Protein AF-A0A969HMU4-F1 (afdb_monomer)

Sequence (237 aa):
MLQAPKLQEEYREELDELVFALQARLKPALGLVIYPDQETRHWLAGQINQRLPEYQSYPINLPKPPIQSLHGFLKDHLPPEILSAASIAHLLHIFGLDQHLDPRKPAQSLADQINFERELLFRNLPGVSLIWLGEAPAHLLRQLAPDFWDWLNYRFVFKNSVFEYKGVAQAAPIMLWGTISAEASDPYIRSLRSKLAALDTHPETQRRWREEKACAVCWPANCSRPAKRGKPFTIIR

Structure (mmCIF, N/CA/C/O backbone):
data_AF-A0A969HMU4-F1
#
_entry.id   AF-A0A969HMU4-F1
#
loop_
_atom_site.group_PDB
_atom_site.id
_atom_site.type_symbol
_atom_site.label_atom_id
_atom_site.label_alt_id
_atom_site.label_comp_id
_atom_site.label_asym_id
_atom_site.label_entity_id
_atom_site.label_seq_id
_atom_site.pdbx_PDB_ins_code
_atom_site.Cartn_x
_atom_site.Cartn_y
_atom_site.Cartn_z
_atom_site.occupancy
_atom_site.B_iso_or_equiv
_atom_site.auth_seq_id
_atom_site.auth_comp_id
_atom_site.auth_asym_id
_atom_site.auth_atom_id
_atom_site.pdbx_PDB_model_num
ATOM 1 N N . MET A 1 1 ? -6.009 21.879 -21.203 1.00 46.84 1 MET A N 1
ATOM 2 C CA . MET A 1 1 ? -7.293 21.582 -20.525 1.00 46.84 1 MET A CA 1
ATOM 3 C C . MET A 1 1 ? -8.152 20.787 -21.499 1.00 46.84 1 MET A 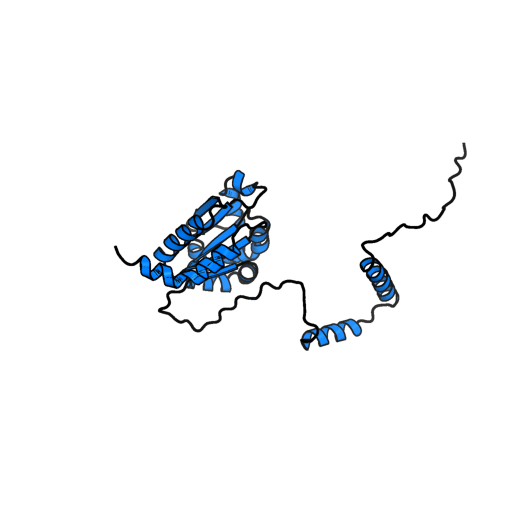C 1
ATOM 5 O O . MET A 1 1 ? -8.211 21.230 -22.635 1.00 46.84 1 MET A O 1
ATOM 9 N N . LEU A 1 2 ? -8.762 19.671 -21.056 1.00 37.91 2 LEU A N 1
ATOM 10 C CA . LEU A 1 2 ? -9.586 18.672 -21.793 1.00 37.91 2 LEU A CA 1
ATOM 11 C C . LEU A 1 2 ? -8.911 17.300 -22.031 1.00 37.91 2 LEU A C 1
ATOM 13 O O . LEU A 1 2 ? -8.605 16.952 -23.163 1.00 37.91 2 LEU A O 1
ATOM 17 N N . GLN A 1 3 ? -8.733 16.504 -20.967 1.00 47.25 3 GLN A N 1
ATOM 18 C CA . GLN A 1 3 ? -8.620 15.024 -21.043 1.00 47.25 3 GLN A CA 1
ATOM 19 C C . GLN A 1 3 ? -9.311 14.286 -19.873 1.00 47.25 3 GLN A C 1
ATOM 21 O O . GLN A 1 3 ? -9.602 13.099 -19.983 1.00 47.25 3 GLN A O 1
ATOM 26 N N . ALA A 1 4 ? -9.688 14.998 -18.803 1.00 49.28 4 ALA A N 1
ATOM 27 C CA . ALA A 1 4 ? -10.315 14.425 -17.611 1.00 49.28 4 ALA A CA 1
ATOM 28 C C . ALA A 1 4 ? -11.556 13.522 -17.827 1.00 49.28 4 ALA A C 1
ATOM 30 O O . ALA A 1 4 ? -11.639 12.525 -17.121 1.00 49.28 4 ALA A O 1
ATOM 31 N N . PRO A 1 5 ? -12.516 13.791 -18.741 1.00 53.22 5 PRO A N 1
ATOM 32 C CA . PRO A 1 5 ? -13.739 12.982 -18.793 1.00 53.22 5 PRO A CA 1
ATOM 33 C C . PRO A 1 5 ? -13.532 11.579 -19.382 1.00 53.22 5 PRO A C 1
ATOM 35 O O . PRO A 1 5 ? -14.300 10.683 -19.063 1.00 53.22 5 PRO A O 1
ATOM 38 N N . LYS A 1 6 ? -12.497 11.356 -20.205 1.00 58.12 6 LYS A N 1
ATOM 39 C CA . LYS A 1 6 ? -12.264 10.044 -20.837 1.00 58.12 6 LYS A CA 1
ATOM 40 C C . LYS A 1 6 ? -11.543 9.067 -19.901 1.00 58.12 6 LYS A C 1
ATOM 42 O O . LYS A 1 6 ? -11.910 7.903 -19.827 1.00 58.12 6 LYS A O 1
ATOM 47 N N . LEU A 1 7 ? -10.603 9.585 -19.107 1.00 59.66 7 LEU A N 1
ATOM 48 C CA . LEU A 1 7 ? -9.927 8.845 -18.031 1.00 59.66 7 LEU A CA 1
ATOM 49 C C . LEU A 1 7 ? -10.901 8.350 -16.942 1.00 59.66 7 LEU A C 1
ATOM 51 O O . LEU A 1 7 ? -10.609 7.375 -16.260 1.00 59.66 7 LEU A O 1
ATOM 55 N N . GLN A 1 8 ? -12.055 9.009 -16.774 1.00 66.12 8 GLN A N 1
ATOM 56 C CA . GLN A 1 8 ? -13.038 8.680 -15.733 1.00 66.12 8 GLN A CA 1
ATOM 57 C C . GLN A 1 8 ? -13.820 7.391 -16.004 1.00 66.12 8 GLN A C 1
ATOM 59 O O . GLN A 1 8 ? -14.157 6.691 -15.053 1.00 66.12 8 GLN A O 1
ATOM 64 N N . GLU A 1 9 ? -14.132 7.079 -17.265 1.00 74.62 9 GLU A N 1
ATOM 65 C CA . GLU A 1 9 ? -14.875 5.858 -17.606 1.00 74.62 9 GLU A CA 1
ATOM 66 C C . GLU A 1 9 ? -13.971 4.624 -17.605 1.00 74.62 9 GLU A C 1
ATOM 68 O O . GLU A 1 9 ? -14.399 3.569 -17.146 1.00 74.62 9 GLU A O 1
ATOM 73 N N . GLU A 1 10 ? -12.719 4.765 -18.055 1.00 82.00 10 GLU A N 1
ATOM 74 C CA . GLU A 1 10 ? -11.787 3.638 -18.213 1.00 82.00 10 GLU A CA 1
ATOM 75 C C . GLU A 1 10 ? -11.421 2.953 -16.890 1.00 82.00 10 GLU A C 1
ATOM 77 O O . GLU A 1 10 ? -11.203 1.751 -16.885 1.00 82.00 10 GLU A O 1
ATOM 82 N N . TYR A 1 11 ? -11.384 3.696 -15.780 1.00 88.31 11 TYR A N 1
ATOM 83 C CA . TYR A 1 11 ? -10.978 3.182 -14.462 1.00 88.31 11 TYR A CA 1
ATOM 84 C C . TYR A 1 11 ? -12.127 2.979 -13.488 1.00 88.31 11 TYR A C 1
ATOM 86 O O . TYR A 1 11 ? -11.911 2.813 -12.284 1.00 88.31 11 TYR A O 1
ATOM 94 N N . ARG A 1 12 ? -13.363 3.098 -13.973 1.00 88.56 12 ARG A N 1
ATOM 95 C CA . ARG A 1 12 ? -14.529 3.133 -13.098 1.00 88.56 12 ARG A CA 1
ATOM 96 C C . ARG A 1 12 ? -14.703 1.820 -12.343 1.00 88.56 12 ARG A C 1
ATOM 98 O O . ARG A 1 12 ? -14.958 1.863 -11.143 1.00 88.56 12 ARG A O 1
ATOM 105 N N . GLU A 1 13 ? -14.546 0.690 -13.026 1.00 90.31 13 GLU A N 1
ATOM 106 C CA . GLU A 1 13 ? -14.731 -0.639 -12.438 1.00 90.31 13 GLU A CA 1
ATOM 107 C C . GLU A 1 13 ? -13.670 -0.930 -11.371 1.00 90.31 13 GLU A C 1
ATOM 109 O O . GLU A 1 13 ? -14.017 -1.281 -10.245 1.00 90.31 13 GLU A O 1
ATOM 114 N N . GLU A 1 14 ? -12.390 -0.691 -11.665 1.00 93.25 14 GLU A N 1
ATOM 115 C CA . GLU A 1 14 ? -11.295 -0.900 -10.712 1.00 93.25 14 GLU A CA 1
ATOM 116 C C . GLU A 1 14 ? -11.380 0.061 -9.522 1.00 93.25 14 GLU A C 1
ATOM 118 O O . GLU A 1 14 ? -11.044 -0.298 -8.390 1.00 93.25 14 GLU A O 1
ATOM 123 N N . LEU A 1 15 ? -11.845 1.294 -9.750 1.00 94.38 15 LEU A N 1
ATOM 124 C CA . LEU A 1 15 ? -12.080 2.254 -8.677 1.00 94.38 15 LEU A CA 1
ATOM 125 C C . LEU A 1 15 ? -13.264 1.830 -7.800 1.00 94.38 15 LEU A C 1
ATOM 127 O O . LEU A 1 15 ? -13.185 1.967 -6.580 1.00 94.38 15 LEU A O 1
ATOM 131 N N . ASP A 1 16 ? -14.349 1.330 -8.395 1.00 93.75 16 ASP A N 1
ATOM 132 C CA . ASP A 1 16 ? -15.500 0.789 -7.668 1.00 93.75 16 ASP A CA 1
ATOM 133 C C . ASP A 1 16 ? -15.090 -0.429 -6.824 1.00 93.75 16 ASP A C 1
ATOM 135 O O . ASP A 1 16 ? -15.451 -0.500 -5.646 1.00 93.75 16 ASP A O 1
ATOM 139 N N . GLU A 1 17 ? -14.278 -1.338 -7.374 1.00 94.12 17 GLU A N 1
ATOM 140 C CA . GLU A 1 17 ? -13.717 -2.481 -6.645 1.00 94.12 17 GLU A CA 1
ATOM 141 C C . GLU A 1 17 ? -12.840 -2.028 -5.471 1.00 94.12 17 GLU A C 1
ATOM 143 O O . GLU A 1 17 ? -12.998 -2.518 -4.349 1.00 94.12 17 GLU A O 1
ATOM 148 N N . LEU A 1 18 ? -11.946 -1.062 -5.703 1.00 96.06 18 LEU A N 1
ATOM 149 C CA . LEU A 1 18 ? -11.090 -0.501 -4.660 1.00 96.06 18 LEU A CA 1
ATOM 150 C C . LEU A 1 18 ? -11.919 0.115 -3.537 1.00 96.06 18 LEU A C 1
ATOM 152 O O . LEU A 1 18 ? -11.694 -0.198 -2.368 1.00 96.06 18 LEU A O 1
ATOM 156 N N . VAL A 1 19 ? -12.886 0.970 -3.872 1.00 95.69 19 VAL A N 1
ATOM 157 C CA . VAL A 1 19 ? -13.756 1.609 -2.878 1.00 95.69 19 VAL A CA 1
ATOM 158 C C . VAL A 1 19 ? -14.496 0.543 -2.080 1.00 95.69 19 VAL A C 1
ATOM 160 O O . VAL A 1 19 ? -14.434 0.562 -0.854 1.00 95.69 19 VAL A O 1
ATOM 163 N N . PHE A 1 20 ? -15.110 -0.434 -2.747 1.00 94.19 20 PHE A N 1
ATOM 164 C CA . PHE A 1 20 ? -15.831 -1.516 -2.082 1.00 94.19 20 PHE A CA 1
ATOM 165 C C . PHE A 1 20 ? -14.940 -2.327 -1.128 1.00 94.19 20 PHE A C 1
ATOM 167 O O . PHE A 1 20 ? -15.331 -2.611 0.004 1.00 94.19 20 PHE A O 1
ATOM 174 N N . ALA A 1 21 ? -13.725 -2.675 -1.553 1.00 94.12 21 ALA A N 1
ATOM 175 C CA . ALA A 1 21 ? -12.793 -3.474 -0.761 1.00 94.12 21 ALA A CA 1
ATOM 176 C C . ALA A 1 21 ? -12.284 -2.755 0.502 1.00 94.12 21 ALA A C 1
ATOM 178 O O . ALA A 1 21 ? -11.904 -3.417 1.483 1.00 94.12 21 ALA A O 1
ATOM 179 N N . LEU A 1 22 ? -12.242 -1.420 0.465 1.00 94.56 22 LEU A N 1
ATOM 180 C CA . LEU A 1 22 ? -11.715 -0.577 1.535 1.00 94.56 22 LEU A CA 1
ATOM 181 C C . LEU A 1 22 ? -12.796 0.071 2.401 1.00 94.56 22 LEU A C 1
ATOM 183 O O . LEU A 1 22 ? -12.460 0.518 3.489 1.00 94.56 22 LEU A O 1
ATOM 187 N N . GLN A 1 23 ? -14.054 0.112 1.969 1.00 92.94 23 GLN A N 1
ATOM 188 C CA . GLN A 1 23 ? -15.127 0.791 2.693 1.00 92.94 23 GLN A CA 1
ATOM 189 C C . GLN A 1 23 ? -15.372 0.182 4.084 1.00 92.94 23 GLN A C 1
ATOM 191 O O . GLN A 1 23 ? -15.408 -1.040 4.248 1.00 92.94 23 GLN A O 1
ATOM 196 N N . ALA A 1 24 ? -15.572 1.042 5.089 1.00 85.50 24 ALA A N 1
ATOM 197 C CA . ALA A 1 24 ? -15.999 0.675 6.449 1.00 85.50 24 ALA A CA 1
ATOM 198 C C . ALA A 1 24 ? -15.234 -0.505 7.102 1.00 85.50 24 ALA A C 1
ATOM 200 O O . ALA A 1 24 ? -15.795 -1.323 7.841 1.00 85.50 24 ALA A O 1
ATOM 201 N N . ARG A 1 25 ? -13.928 -0.615 6.843 1.00 90.19 25 ARG A N 1
ATOM 202 C CA . ARG A 1 25 ? -13.069 -1.675 7.388 1.00 90.19 25 ARG A CA 1
ATOM 203 C C . ARG A 1 25 ? -13.012 -1.647 8.915 1.00 90.19 25 ARG A C 1
ATOM 205 O O . ARG A 1 25 ? -12.694 -0.635 9.526 1.00 90.19 25 ARG A O 1
ATOM 212 N N . LEU A 1 26 ? -13.190 -2.819 9.525 1.00 89.06 26 LEU A N 1
ATOM 213 C CA . LEU A 1 26 ? -13.016 -3.031 10.971 1.00 89.06 26 LEU A CA 1
ATOM 214 C C . LEU A 1 26 ? -11.597 -3.473 11.360 1.00 89.06 26 LEU A C 1
ATOM 216 O O . LEU A 1 26 ? -11.284 -3.595 12.542 1.00 89.06 26 LEU A O 1
ATOM 220 N N . LYS A 1 27 ? -10.751 -3.779 10.373 1.00 90.25 27 LYS A N 1
ATOM 221 C CA . LYS A 1 27 ? -9.374 -4.243 10.570 1.00 90.25 27 LYS A CA 1
ATOM 222 C C . LYS A 1 27 ? -8.429 -3.505 9.631 1.00 90.25 27 LYS A C 1
ATOM 224 O O . LYS A 1 27 ? -8.859 -3.191 8.511 1.00 90.25 27 LYS A O 1
ATOM 229 N N . PRO A 1 28 ? -7.157 -3.320 10.032 1.00 91.06 28 PRO A N 1
ATOM 230 C CA . PRO A 1 28 ? -6.143 -2.789 9.142 1.00 91.06 28 PRO A CA 1
ATOM 231 C C . PRO A 1 28 ? -6.081 -3.562 7.824 1.00 91.06 28 PRO A C 1
ATOM 233 O O . PRO A 1 28 ? -6.489 -4.730 7.734 1.00 91.06 28 PRO A O 1
ATOM 236 N N . ALA A 1 29 ? -5.620 -2.887 6.784 1.00 92.88 29 ALA A N 1
ATOM 237 C CA . ALA A 1 29 ? -5.400 -3.495 5.484 1.00 92.88 29 ALA A CA 1
ATOM 238 C C . ALA A 1 29 ? -4.187 -2.861 4.824 1.00 92.88 29 ALA A C 1
ATOM 240 O O . ALA A 1 29 ? -4.020 -1.648 4.881 1.00 92.88 29 ALA A O 1
ATOM 241 N N . LEU A 1 30 ? -3.388 -3.680 4.156 1.00 94.56 30 LEU A N 1
ATOM 242 C CA . LEU A 1 30 ? -2.285 -3.240 3.327 1.00 94.56 30 LEU A CA 1
ATOM 243 C C . LEU A 1 30 ? -2.608 -3.546 1.866 1.00 94.56 30 LEU A C 1
ATOM 245 O O . LEU A 1 30 ? -2.706 -4.706 1.465 1.00 94.56 30 LEU A O 1
ATOM 249 N N . GLY A 1 31 ? -2.811 -2.495 1.084 1.00 95.31 31 GLY A N 1
ATOM 250 C CA . GLY A 1 31 ? -3.077 -2.557 -0.342 1.00 95.31 31 GLY A CA 1
ATOM 251 C C . GLY A 1 31 ? -1.914 -2.015 -1.163 1.00 95.31 31 GLY A C 1
ATOM 252 O O . GLY A 1 31 ? -1.150 -1.160 -0.715 1.00 95.31 31 GLY A O 1
ATOM 253 N N . LEU A 1 32 ? -1.815 -2.493 -2.397 1.00 97.44 32 LEU A N 1
ATOM 254 C CA . LEU A 1 32 ? -0.957 -1.932 -3.432 1.00 97.44 32 LEU A CA 1
ATOM 255 C C . LEU A 1 32 ? -1.834 -1.354 -4.545 1.00 97.44 32 LEU A C 1
ATOM 257 O O . LEU A 1 32 ? -2.732 -2.036 -5.032 1.00 97.44 32 LEU A O 1
ATOM 261 N N . VAL A 1 33 ? -1.550 -0.123 -4.959 1.00 97.88 33 VAL A N 1
ATOM 262 C CA . VAL A 1 33 ? -2.165 0.538 -6.110 1.00 97.88 33 VAL A CA 1
ATOM 263 C C . VAL A 1 33 ? -1.109 0.697 -7.196 1.00 97.88 33 VAL A C 1
ATOM 265 O O . VAL A 1 33 ? -0.117 1.410 -7.016 1.00 97.88 33 VAL A O 1
ATOM 268 N N . ILE A 1 34 ? -1.327 0.020 -8.320 1.00 97.06 34 ILE A N 1
ATOM 269 C CA . ILE A 1 34 ? -0.484 0.098 -9.509 1.00 97.06 34 ILE A CA 1
ATOM 270 C C . ILE A 1 34 ? -1.143 1.055 -10.495 1.00 97.06 34 ILE A C 1
ATOM 272 O O . ILE A 1 34 ? -2.295 0.847 -10.867 1.00 97.06 34 ILE A O 1
ATOM 276 N N . TYR A 1 35 ? -0.421 2.097 -10.901 1.00 94.06 35 TYR A N 1
ATOM 277 C CA . TYR A 1 35 ? -0.929 3.143 -11.789 1.00 94.06 35 TYR A CA 1
ATOM 278 C C . TYR A 1 35 ? -0.044 3.305 -13.037 1.00 94.06 35 TYR A C 1
ATOM 280 O O . TYR A 1 35 ? 1.157 3.016 -12.978 1.00 94.06 35 TYR A O 1
ATOM 288 N N . PRO A 1 36 ? -0.597 3.789 -14.163 1.00 91.00 36 PRO A N 1
ATOM 289 C CA . PRO A 1 36 ? 0.154 3.904 -15.410 1.00 91.00 36 PRO A CA 1
ATOM 290 C C . PRO A 1 36 ? 1.038 5.157 -15.455 1.00 91.00 36 PRO A C 1
ATOM 292 O O . PRO A 1 36 ? 2.155 5.112 -15.966 1.00 91.00 36 PRO A O 1
ATOM 295 N N . ASP A 1 37 ? 0.568 6.273 -14.897 1.00 90.50 37 ASP A N 1
ATOM 296 C CA . ASP A 1 37 ? 1.267 7.555 -14.935 1.00 90.50 37 ASP A CA 1
ATOM 297 C C . ASP A 1 37 ? 0.926 8.453 -13.729 1.00 90.50 37 ASP A C 1
ATOM 299 O O . ASP A 1 37 ? 0.005 8.195 -12.946 1.00 90.50 37 ASP A O 1
ATOM 303 N N . GLN A 1 38 ? 1.705 9.524 -13.563 1.00 89.88 38 GLN A N 1
ATOM 304 C CA . GLN A 1 38 ? 1.578 10.435 -12.426 1.00 89.88 38 GLN A CA 1
ATOM 305 C C . GLN A 1 38 ? 0.254 11.207 -12.417 1.00 89.88 38 GLN A C 1
ATOM 307 O O . GLN A 1 38 ? -0.256 11.487 -11.335 1.00 89.88 38 GLN A O 1
ATOM 312 N N . GLU A 1 39 ? -0.311 11.566 -13.569 1.00 90.00 39 GLU A N 1
ATOM 313 C CA . GLU A 1 39 ? -1.597 12.268 -13.632 1.00 90.00 39 GLU A CA 1
ATOM 314 C C . GLU A 1 39 ? -2.712 11.349 -13.123 1.00 90.00 39 GLU A C 1
ATOM 316 O O . GLU A 1 39 ? -3.448 11.725 -12.205 1.00 90.00 39 GLU A O 1
ATOM 321 N N . THR A 1 40 ? -2.734 10.104 -13.604 1.00 91.00 40 THR A N 1
ATOM 322 C CA . THR A 1 40 ? -3.664 9.064 -13.149 1.00 91.00 40 THR A CA 1
ATOM 323 C C . THR A 1 40 ? -3.534 8.814 -11.646 1.00 91.00 40 THR A C 1
ATOM 325 O O . THR A 1 40 ? -4.542 8.744 -10.946 1.00 91.00 40 THR A O 1
ATOM 328 N N . ARG A 1 41 ? -2.310 8.772 -11.100 1.00 93.62 41 ARG A N 1
ATOM 329 C CA . ARG A 1 41 ? -2.084 8.648 -9.648 1.00 93.62 41 ARG A CA 1
ATOM 330 C C . ARG A 1 41 ? -2.758 9.765 -8.849 1.00 93.62 41 ARG A C 1
ATOM 332 O O . ARG A 1 41 ? -3.431 9.487 -7.859 1.00 93.62 41 ARG A O 1
ATOM 339 N N . HIS A 1 42 ? -2.546 11.025 -9.239 1.00 92.75 42 HIS A N 1
ATOM 340 C CA . HIS A 1 42 ? -3.122 12.169 -8.521 1.00 92.75 42 HIS A CA 1
ATOM 341 C C . HIS A 1 42 ? -4.647 12.172 -8.620 1.00 92.75 42 HIS A C 1
ATOM 343 O O . HIS A 1 42 ? -5.322 12.425 -7.621 1.00 92.75 42 HIS A O 1
ATOM 349 N N . TRP A 1 43 ? -5.185 11.852 -9.799 1.00 92.44 43 TRP A N 1
ATOM 350 C CA . TRP A 1 43 ? -6.623 11.731 -9.997 1.00 92.44 43 TRP A CA 1
ATOM 351 C C . TRP A 1 43 ? -7.224 10.612 -9.133 1.00 92.44 43 TRP A C 1
ATOM 353 O O . TRP A 1 43 ? -8.148 10.884 -8.365 1.00 92.44 43 TRP A O 1
ATOM 363 N N . LEU A 1 44 ? -6.656 9.400 -9.168 1.00 94.69 44 LEU A N 1
ATOM 364 C CA . LEU A 1 44 ? -7.101 8.258 -8.359 1.00 94.69 44 LEU A CA 1
ATOM 365 C C . LEU A 1 44 ? -7.065 8.574 -6.864 1.00 94.69 44 LEU A C 1
ATOM 367 O O . LEU A 1 44 ? -8.049 8.341 -6.171 1.00 94.69 44 LEU A O 1
ATOM 371 N N . ALA A 1 45 ? -5.969 9.144 -6.356 1.00 95.00 45 ALA A N 1
ATOM 372 C CA . ALA A 1 45 ? -5.875 9.517 -4.946 1.00 95.00 45 ALA A CA 1
ATOM 373 C C . ALA A 1 45 ? -6.980 10.513 -4.546 1.00 95.00 45 ALA A C 1
ATOM 375 O O . ALA A 1 45 ? -7.603 10.357 -3.497 1.00 95.00 45 ALA A O 1
ATOM 376 N N . GLY A 1 46 ? -7.274 11.495 -5.406 1.00 94.81 46 GLY A N 1
ATOM 377 C CA . GLY A 1 46 ? -8.389 12.419 -5.205 1.00 94.81 46 GLY A CA 1
ATOM 378 C C . GLY A 1 46 ? -9.749 11.717 -5.181 1.00 94.81 46 GLY A C 1
ATOM 379 O O . GLY A 1 46 ? -10.556 11.989 -4.295 1.00 94.81 46 GLY A O 1
ATOM 380 N N . GLN A 1 47 ? -9.992 10.788 -6.109 1.00 94.94 47 GLN A N 1
ATOM 381 C CA . GLN A 1 47 ? -11.240 10.022 -6.168 1.00 94.94 47 GLN A CA 1
ATOM 382 C C . GLN A 1 47 ? -11.437 9.118 -4.950 1.00 94.94 47 GLN A C 1
ATOM 384 O O . GLN A 1 47 ? -12.520 9.096 -4.374 1.00 94.94 47 GLN A O 1
ATOM 389 N N . ILE A 1 48 ? -10.392 8.411 -4.523 1.00 95.56 48 ILE A N 1
ATOM 390 C CA . ILE A 1 48 ? -10.440 7.543 -3.342 1.00 95.56 48 ILE A CA 1
ATOM 391 C C . ILE A 1 48 ? -10.805 8.365 -2.101 1.00 95.56 48 ILE A C 1
ATOM 393 O O . ILE A 1 48 ? -11.727 8.000 -1.379 1.00 95.56 48 ILE A O 1
ATOM 397 N N . ASN A 1 49 ? -10.160 9.519 -1.905 1.00 95.69 49 ASN A N 1
ATOM 398 C CA . ASN A 1 49 ? -10.438 10.405 -0.770 1.00 95.69 49 ASN A CA 1
ATOM 399 C C . ASN A 1 49 ? -11.869 10.961 -0.788 1.00 95.69 49 ASN A C 1
ATOM 401 O O . ASN A 1 49 ? -12.480 11.135 0.260 1.00 95.69 49 ASN A O 1
ATOM 405 N N . GLN A 1 50 ? -12.415 11.247 -1.974 1.00 95.94 50 GLN A N 1
ATOM 406 C CA . GLN A 1 50 ? -13.797 11.715 -2.115 1.00 95.94 50 GLN A CA 1
ATOM 407 C C . GLN A 1 50 ? -14.822 10.614 -1.827 1.00 95.94 50 GLN A C 1
ATOM 409 O O . GLN A 1 50 ? -15.898 10.902 -1.307 1.00 95.94 50 GLN A O 1
ATOM 414 N N . ARG A 1 51 ? -14.511 9.364 -2.186 1.00 96.38 51 ARG A N 1
ATOM 415 C CA . ARG A 1 51 ? -15.442 8.230 -2.097 1.00 96.38 51 ARG A CA 1
ATOM 416 C C . ARG A 1 51 ? -15.358 7.451 -0.791 1.00 96.38 51 ARG A C 1
ATOM 418 O O . ARG A 1 51 ? -16.270 6.678 -0.519 1.00 96.38 51 ARG A O 1
ATOM 425 N N . LEU A 1 52 ? -14.316 7.677 0.005 1.00 95.88 52 LEU A N 1
ATOM 426 C CA . LEU A 1 52 ? -14.143 7.090 1.331 1.00 95.88 52 LEU A CA 1
ATOM 427 C C . LEU A 1 52 ? -14.028 8.177 2.420 1.00 95.88 52 LEU A C 1
ATOM 429 O O . LEU A 1 52 ? -12.989 8.285 3.079 1.00 95.88 52 LEU A O 1
ATOM 433 N N . PRO A 1 53 ? -15.064 9.019 2.606 1.00 95.12 53 PRO A N 1
ATOM 434 C CA . PRO A 1 53 ? -15.029 10.131 3.557 1.00 95.12 53 PRO A CA 1
ATOM 435 C C . PRO A 1 53 ? -14.980 9.681 5.025 1.00 95.12 53 PRO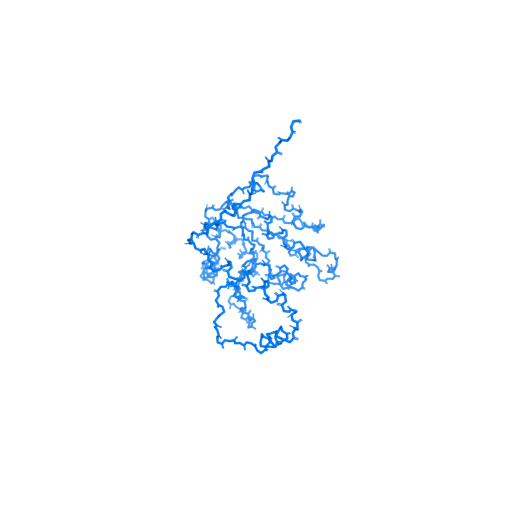 A C 1
ATOM 437 O O . PRO A 1 53 ? -14.734 10.504 5.904 1.00 95.12 53 PRO A O 1
ATOM 440 N N . GLU A 1 54 ? -15.227 8.399 5.315 1.00 93.25 54 GLU A N 1
ATOM 441 C CA . GLU A 1 54 ? -15.060 7.835 6.654 1.00 93.25 54 GLU A CA 1
ATOM 442 C C . GLU A 1 54 ? -13.595 7.777 7.111 1.00 93.25 54 GLU A C 1
ATOM 444 O O . GLU A 1 54 ? -13.341 7.636 8.309 1.00 93.25 54 GLU A O 1
ATOM 449 N N . TYR A 1 55 ? -12.640 7.888 6.180 1.00 95.12 55 TYR A N 1
ATOM 450 C CA . TYR A 1 55 ? -11.217 7.910 6.486 1.00 95.12 55 TYR A CA 1
ATOM 451 C C . TYR A 1 55 ? -10.643 9.321 6.429 1.00 95.12 55 TYR A C 1
ATOM 453 O O . TYR A 1 55 ? -10.855 10.081 5.486 1.00 95.12 55 TYR A O 1
ATOM 461 N N . GLN A 1 56 ? -9.796 9.636 7.403 1.00 94.25 56 GLN A N 1
ATOM 462 C CA . GLN A 1 56 ? -8.868 10.747 7.313 1.00 94.25 56 GLN A CA 1
ATOM 463 C C . GLN A 1 56 ? -7.648 10.313 6.493 1.00 94.25 56 GLN A C 1
ATOM 465 O O . GLN A 1 56 ? -6.814 9.522 6.947 1.00 94.25 56 GLN A O 1
ATOM 470 N N . SER A 1 57 ? -7.546 10.829 5.269 1.00 94.88 57 SER A N 1
ATOM 471 C CA . SER A 1 57 ? -6.425 10.525 4.381 1.00 94.88 57 SER A CA 1
ATOM 472 C C . SER A 1 57 ? -5.134 11.196 4.839 1.00 94.88 57 SER A C 1
ATOM 474 O O . SER A 1 57 ? -5.096 12.399 5.102 1.00 94.88 57 SER A O 1
ATOM 476 N N . TYR A 1 58 ? -4.054 10.419 4.875 1.00 95.19 58 TYR A N 1
ATOM 477 C CA . TYR A 1 58 ? -2.732 10.869 5.289 1.00 95.19 58 TYR A CA 1
ATOM 478 C C . TYR A 1 58 ? -1.682 10.502 4.226 1.00 95.19 58 TYR A C 1
ATOM 480 O O . TYR A 1 58 ? -1.316 9.329 4.095 1.00 95.19 58 TYR A O 1
ATOM 488 N N . PRO A 1 59 ? -1.210 11.470 3.419 1.00 95.38 59 PRO A N 1
ATOM 489 C CA . PRO A 1 59 ? -0.182 11.217 2.419 1.00 95.38 59 PRO A CA 1
ATOM 490 C C . PRO A 1 59 ? 1.209 11.143 3.059 1.00 95.38 59 PRO A C 1
ATOM 492 O O . PRO A 1 59 ? 1.634 12.045 3.775 1.00 95.38 59 PRO A O 1
ATOM 495 N N . ILE A 1 60 ? 1.947 10.088 2.733 1.00 95.00 60 ILE A N 1
ATOM 496 C CA . ILE A 1 60 ? 3.304 9.813 3.199 1.00 95.00 60 ILE A CA 1
ATOM 497 C C . ILE A 1 60 ? 4.200 9.729 1.974 1.00 95.00 60 ILE A C 1
ATOM 499 O O . ILE A 1 60 ? 4.103 8.801 1.174 1.00 95.00 60 ILE A O 1
ATOM 503 N N . ASN A 1 61 ? 5.090 10.703 1.827 1.00 94.75 61 ASN A N 1
ATOM 504 C CA . ASN A 1 61 ? 6.084 10.699 0.764 1.00 94.75 61 ASN A CA 1
ATOM 505 C C . ASN A 1 61 ? 7.408 10.218 1.343 1.00 94.75 61 ASN A C 1
ATOM 507 O O . ASN A 1 61 ? 8.000 10.902 2.180 1.00 94.75 61 ASN A O 1
ATOM 511 N N . LEU A 1 62 ? 7.870 9.049 0.902 1.00 92.56 62 LEU A N 1
ATOM 512 C CA . LEU A 1 62 ? 9.182 8.558 1.291 1.00 92.56 62 LEU A CA 1
ATOM 513 C C . LEU A 1 62 ? 10.258 9.508 0.738 1.00 92.56 62 LEU A C 1
ATOM 515 O O . LEU A 1 62 ? 10.227 9.831 -0.455 1.00 92.56 62 LEU A O 1
ATOM 519 N N . PRO A 1 63 ? 11.204 9.981 1.572 1.00 90.31 63 PRO A N 1
ATOM 520 C CA . PRO A 1 63 ? 12.325 10.773 1.087 1.00 90.31 63 PRO A CA 1
ATOM 521 C C . PRO A 1 63 ? 13.205 9.948 0.146 1.00 90.31 63 PRO A C 1
ATOM 523 O O . PRO A 1 63 ? 13.103 8.723 0.069 1.00 90.31 63 PRO A O 1
ATOM 526 N N . LYS A 1 64 ? 14.120 10.624 -0.551 1.00 84.69 64 LYS A N 1
ATOM 527 C CA . LYS A 1 64 ? 15.174 9.941 -1.308 1.00 84.69 64 LYS A CA 1
ATOM 528 C C . LYS A 1 64 ? 16.015 9.055 -0.369 1.00 84.69 64 LYS A C 1
ATOM 530 O O . LYS A 1 64 ? 16.117 9.375 0.816 1.00 84.69 64 LYS A O 1
ATOM 535 N N . PRO A 1 65 ? 16.634 7.975 -0.879 1.00 78.44 65 PRO A N 1
ATOM 536 C CA . PRO A 1 65 ? 17.504 7.107 -0.087 1.00 78.44 65 PRO A CA 1
ATOM 537 C C . PRO A 1 65 ? 18.562 7.886 0.722 1.00 78.44 65 PRO A C 1
ATOM 539 O O . PRO A 1 65 ? 19.064 8.902 0.231 1.00 78.44 65 PRO A O 1
ATOM 542 N N . PRO A 1 66 ? 18.952 7.399 1.916 1.00 82.38 66 PRO A N 1
ATOM 543 C CA . PRO A 1 66 ? 18.675 6.058 2.436 1.00 82.38 66 PRO A CA 1
ATOM 544 C C . PRO A 1 66 ? 17.468 5.992 3.389 1.00 82.38 66 PRO A C 1
ATOM 546 O O . PRO A 1 66 ? 17.416 6.698 4.392 1.00 82.38 66 PRO A O 1
ATOM 549 N N . ILE A 1 67 ? 16.549 5.060 3.129 1.00 84.50 67 ILE A N 1
ATOM 550 C CA . ILE A 1 67 ? 15.605 4.545 4.129 1.00 84.50 67 ILE A CA 1
ATOM 551 C C . ILE A 1 67 ? 15.965 3.084 4.346 1.00 84.50 67 ILE A C 1
ATOM 553 O O . ILE A 1 67 ? 16.048 2.321 3.388 1.00 84.50 67 ILE A O 1
ATOM 557 N N . GLN A 1 68 ? 16.216 2.709 5.598 1.00 86.25 68 GLN A N 1
ATOM 558 C CA . GLN A 1 68 ? 16.643 1.349 5.926 1.00 86.25 68 GLN A CA 1
ATOM 559 C C . GLN A 1 68 ? 15.468 0.422 6.220 1.00 86.25 68 GLN A C 1
ATOM 561 O O . GLN A 1 68 ? 15.568 -0.750 5.905 1.00 86.25 68 GLN A O 1
ATOM 566 N N . SER A 1 69 ? 14.376 0.937 6.797 1.00 91.62 69 SER A N 1
ATOM 567 C CA . SER A 1 69 ? 13.172 0.184 7.171 1.00 91.62 69 SER A CA 1
ATOM 568 C C . SER A 1 69 ? 11.938 1.043 6.924 1.00 91.62 69 SER A C 1
ATOM 570 O O . SER A 1 69 ? 11.879 2.186 7.385 1.00 91.62 69 SER A O 1
ATOM 572 N N . LEU A 1 70 ? 10.953 0.496 6.209 1.00 92.88 70 LEU A N 1
ATOM 573 C CA . LEU A 1 70 ? 9.690 1.180 5.958 1.00 92.88 70 LEU A CA 1
ATOM 574 C C . LEU A 1 70 ? 8.868 1.218 7.246 1.00 92.88 70 LEU A C 1
ATOM 576 O O . LEU A 1 70 ? 8.345 2.268 7.603 1.00 92.88 70 LEU A O 1
ATOM 580 N N . HIS A 1 71 ? 8.806 0.109 7.983 1.00 93.31 71 HIS A N 1
ATOM 581 C CA . HIS A 1 71 ? 8.113 0.056 9.270 1.00 93.31 71 HIS A CA 1
ATOM 582 C C . HIS A 1 71 ? 8.709 1.050 10.279 1.00 93.31 71 HIS A C 1
ATOM 584 O O . HIS A 1 71 ? 7.966 1.793 10.918 1.00 93.31 71 HIS A O 1
ATOM 590 N N . GLY A 1 72 ? 10.041 1.093 10.402 1.00 92.69 72 GLY A N 1
ATOM 591 C CA . GLY A 1 72 ? 10.739 2.048 11.264 1.00 92.69 72 GLY A CA 1
ATOM 592 C C . GLY A 1 72 ? 10.455 3.491 10.855 1.00 92.69 72 GLY A C 1
ATOM 593 O O . GLY A 1 72 ? 10.019 4.286 11.682 1.00 92.69 72 GLY A O 1
ATOM 594 N N . PHE A 1 73 ? 10.584 3.798 9.560 1.00 93.38 73 PHE A N 1
ATOM 595 C CA . PHE A 1 73 ? 10.261 5.123 9.034 1.00 93.38 73 PHE A CA 1
ATOM 596 C C . PHE A 1 73 ? 8.824 5.540 9.368 1.00 93.38 73 PHE A C 1
ATOM 598 O O . PHE A 1 73 ? 8.610 6.635 9.884 1.00 93.38 73 PHE A O 1
ATOM 605 N N . LEU A 1 74 ? 7.843 4.667 9.120 1.00 93.25 74 LEU A N 1
ATOM 606 C CA . LEU A 1 74 ? 6.434 4.955 9.387 1.00 93.25 74 LEU A CA 1
ATOM 607 C C . LEU A 1 74 ? 6.177 5.178 10.879 1.00 93.25 74 LEU A C 1
ATOM 609 O O . LEU A 1 74 ? 5.480 6.119 11.237 1.00 93.25 74 LEU A O 1
ATOM 613 N N . LYS A 1 75 ? 6.777 4.373 11.757 1.00 92.00 75 LYS A N 1
ATOM 614 C CA . LYS A 1 75 ? 6.649 4.549 13.208 1.00 92.00 75 LYS A CA 1
ATOM 615 C C . LYS A 1 75 ? 7.200 5.895 13.689 1.00 92.00 75 LYS A C 1
ATOM 617 O O . LYS A 1 75 ? 6.618 6.492 14.587 1.00 92.00 75 LYS A O 1
ATOM 622 N N . ASP A 1 76 ? 8.295 6.360 13.098 1.00 91.88 76 ASP A N 1
ATOM 623 C CA . ASP A 1 76 ? 8.964 7.591 13.529 1.00 91.88 76 ASP A CA 1
ATOM 624 C C . ASP A 1 76 ? 8.317 8.861 12.950 1.00 91.88 76 ASP A C 1
ATOM 626 O O . ASP A 1 76 ? 8.458 9.939 13.524 1.00 91.88 76 ASP A O 1
ATOM 630 N N . HIS A 1 77 ? 7.612 8.748 11.818 1.00 91.00 77 HIS A N 1
ATOM 631 C CA . HIS A 1 77 ? 7.071 9.899 11.081 1.00 91.00 77 HIS A CA 1
ATOM 632 C C . HIS A 1 77 ? 5.544 10.003 11.119 1.00 91.00 77 HIS A C 1
ATOM 634 O O . HIS A 1 77 ? 5.001 11.044 10.746 1.00 91.00 77 HIS A O 1
ATOM 640 N N . LEU A 1 78 ? 4.836 8.958 11.549 1.00 92.25 78 LEU A N 1
ATOM 641 C CA . LEU A 1 78 ? 3.394 9.038 11.751 1.00 92.25 78 LEU A CA 1
ATOM 642 C C . LEU A 1 78 ? 3.065 9.780 13.056 1.00 92.25 78 LEU A C 1
ATOM 644 O O . LEU A 1 78 ? 3.698 9.528 14.084 1.00 92.25 78 LEU A O 1
ATOM 648 N N . PRO A 1 79 ? 2.041 10.652 13.057 1.00 91.19 79 PRO A N 1
ATOM 649 C CA . PRO A 1 79 ? 1.561 11.292 14.272 1.00 91.19 79 PRO A CA 1
ATOM 650 C C . PRO A 1 79 ? 1.117 10.266 15.329 1.00 91.19 79 PRO A C 1
ATOM 652 O O . PRO A 1 79 ? 0.535 9.230 14.974 1.00 91.19 79 PRO A O 1
ATOM 655 N N . PRO A 1 80 ? 1.313 10.555 16.630 1.00 89.75 80 PRO A N 1
ATOM 656 C CA . PRO A 1 80 ? 0.895 9.665 17.709 1.00 89.75 80 PRO A CA 1
ATOM 657 C C . PRO A 1 80 ? -0.597 9.321 17.666 1.00 89.75 80 PRO A C 1
ATOM 659 O O . PRO A 1 80 ? -0.958 8.180 17.959 1.00 89.75 80 PRO A O 1
ATOM 662 N N . GLU A 1 81 ? -1.464 10.259 17.261 1.00 90.00 81 GLU A N 1
ATOM 663 C CA . GLU A 1 81 ? -2.899 9.99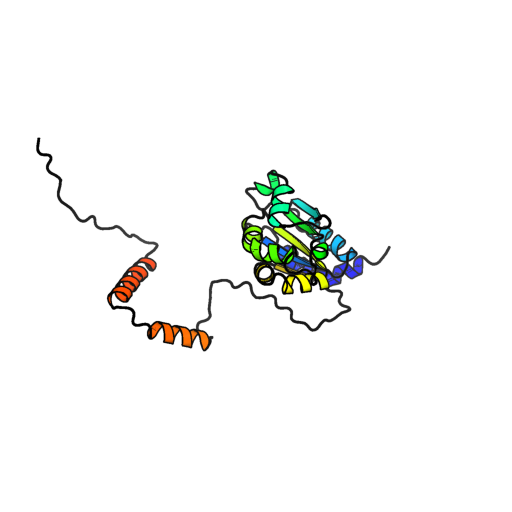4 17.099 1.00 90.00 81 GLU A CA 1
ATOM 664 C C . GLU A 1 81 ? -3.207 8.906 16.059 1.00 90.00 81 GLU A C 1
ATOM 666 O O . GLU A 1 81 ? -4.150 8.142 16.248 1.00 90.00 81 GLU A O 1
ATOM 671 N N . ILE A 1 82 ? -2.391 8.779 15.007 1.00 90.88 82 ILE A N 1
ATOM 672 C CA . ILE A 1 82 ? -2.550 7.731 13.994 1.00 90.88 82 ILE A CA 1
ATOM 673 C C . ILE A 1 82 ? -2.059 6.397 14.562 1.00 90.88 82 ILE A C 1
ATOM 675 O O . ILE A 1 82 ? -2.766 5.396 14.490 1.00 90.88 82 ILE A O 1
ATOM 679 N N . LEU A 1 83 ? -0.873 6.383 15.179 1.00 89.19 83 LEU A N 1
ATOM 680 C CA . LEU A 1 83 ? -0.247 5.175 15.739 1.00 89.19 83 LEU A CA 1
ATOM 681 C C . LEU A 1 83 ? -1.040 4.538 16.886 1.00 89.19 83 LEU A C 1
ATOM 683 O O . LEU A 1 83 ? -0.981 3.324 17.073 1.00 89.19 83 LEU A O 1
ATOM 687 N N . SER A 1 84 ? -1.763 5.347 17.659 1.00 86.81 84 SER A N 1
ATOM 688 C CA . SER A 1 84 ? -2.552 4.908 18.817 1.00 86.81 84 SER A CA 1
ATOM 689 C C . SER A 1 84 ? -4.059 4.843 18.550 1.00 86.81 84 SER A C 1
ATOM 691 O O . SER A 1 84 ? -4.836 4.610 19.480 1.00 86.81 84 SER A O 1
ATOM 693 N N . ALA A 1 85 ? -4.489 5.026 17.296 1.00 84.31 85 ALA A N 1
ATOM 694 C CA . ALA A 1 85 ? -5.899 5.021 16.932 1.00 84.31 85 ALA A CA 1
ATOM 695 C C . ALA A 1 85 ? -6.566 3.678 17.281 1.00 84.31 85 ALA A C 1
ATOM 697 O O . ALA A 1 85 ? -6.187 2.620 16.781 1.00 84.31 85 ALA A O 1
ATOM 698 N N . ALA A 1 86 ? -7.604 3.726 18.122 1.00 78.56 86 ALA A N 1
ATOM 699 C CA . ALA A 1 86 ? -8.371 2.541 18.514 1.00 78.56 86 ALA A CA 1
ATOM 700 C C . ALA A 1 86 ? -9.288 2.020 17.390 1.00 78.56 86 ALA A C 1
ATOM 702 O O . ALA A 1 86 ? -9.678 0.853 17.394 1.00 78.56 86 ALA A O 1
ATOM 703 N N . SER A 1 87 ? -9.645 2.883 16.437 1.00 84.06 87 SER A N 1
ATOM 704 C CA . SER A 1 87 ? -10.471 2.563 15.275 1.00 84.06 87 SER A CA 1
ATOM 705 C C . SER A 1 87 ? -9.697 2.752 13.971 1.00 84.06 87 SER A C 1
ATOM 707 O O . SER A 1 87 ? -8.744 3.530 13.879 1.00 84.06 87 SER A O 1
ATOM 709 N N . ILE A 1 88 ? -10.136 2.049 12.926 1.00 89.62 88 ILE A N 1
ATOM 710 C CA . ILE A 1 88 ? -9.638 2.228 11.559 1.00 89.62 88 ILE A CA 1
ATOM 711 C C . ILE A 1 88 ? -10.268 3.506 11.001 1.00 89.62 88 ILE A C 1
ATOM 713 O O . ILE A 1 88 ? -11.287 3.460 10.325 1.00 89.62 88 ILE A O 1
ATOM 717 N N . ALA A 1 89 ? -9.684 4.648 11.352 1.00 91.19 89 ALA A N 1
ATOM 718 C CA . ALA A 1 89 ? -10.146 5.972 10.930 1.00 91.19 89 ALA A CA 1
ATOM 719 C C . ALA A 1 89 ? -9.215 6.638 9.905 1.00 91.19 89 ALA A C 1
ATOM 721 O O . ALA A 1 89 ? -9.520 7.719 9.420 1.00 91.19 89 ALA A O 1
ATOM 722 N N . HIS A 1 90 ? -8.085 6.012 9.567 1.00 93.94 90 HIS A N 1
ATOM 723 C CA . HIS A 1 90 ? -7.045 6.617 8.736 1.00 93.94 90 HIS A CA 1
ATOM 724 C C . HIS A 1 90 ? -6.800 5.803 7.466 1.00 93.94 90 HIS A C 1
ATOM 726 O O . HIS A 1 90 ? -6.769 4.567 7.510 1.00 93.94 90 HIS A O 1
ATOM 732 N N . LEU A 1 91 ? -6.582 6.522 6.363 1.00 95.56 91 LEU A N 1
ATOM 733 C CA . LEU A 1 91 ? -6.153 5.978 5.078 1.00 95.56 91 LEU A CA 1
ATOM 734 C C . LEU A 1 91 ? -4.764 6.529 4.740 1.00 95.56 91 LEU A C 1
ATOM 736 O O . LEU A 1 91 ? -4.608 7.689 4.360 1.00 95.56 91 LEU A O 1
ATOM 740 N N . LEU A 1 92 ? -3.736 5.703 4.903 1.00 96.12 92 LEU A N 1
ATOM 741 C CA . LEU A 1 92 ? -2.350 6.075 4.646 1.00 96.12 92 LEU A CA 1
ATOM 742 C C . LEU A 1 92 ? -2.035 5.873 3.164 1.00 96.12 92 LEU A C 1
ATOM 744 O O . LEU A 1 92 ? -2.139 4.760 2.654 1.00 96.12 92 LEU A O 1
ATOM 748 N N . HIS A 1 93 ? -1.606 6.924 2.471 1.00 97.44 93 HIS A N 1
ATOM 749 C CA . HIS A 1 93 ? -1.122 6.820 1.094 1.00 97.44 93 HIS A CA 1
ATOM 750 C C . HIS A 1 93 ? 0.403 6.890 1.084 1.00 97.44 93 HIS A C 1
ATOM 752 O O . HIS A 1 93 ? 0.968 7.951 1.317 1.00 97.44 93 HIS A O 1
ATOM 758 N N . ILE A 1 94 ? 1.073 5.775 0.808 1.00 96.50 94 ILE A N 1
ATOM 759 C CA . ILE A 1 94 ? 2.534 5.664 0.818 1.00 96.50 94 ILE A CA 1
ATOM 760 C C . ILE A 1 94 ? 3.060 5.800 -0.614 1.00 96.50 94 ILE A C 1
ATOM 762 O O . ILE A 1 94 ? 2.818 4.941 -1.465 1.00 96.50 94 ILE A O 1
ATOM 766 N N . PHE A 1 95 ? 3.807 6.870 -0.871 1.00 95.81 95 PHE A N 1
ATOM 767 C CA . PHE A 1 95 ? 4.397 7.211 -2.166 1.00 95.81 95 PHE A CA 1
ATOM 768 C C . PHE A 1 95 ? 5.928 7.192 -2.114 1.00 95.81 95 PHE A C 1
ATOM 770 O O . PHE A 1 95 ? 6.529 7.358 -1.055 1.00 95.81 95 PHE A O 1
ATOM 777 N N . GLY A 1 96 ? 6.571 7.070 -3.277 1.00 92.31 96 GLY A N 1
ATOM 778 C CA . GLY A 1 96 ? 8.026 7.213 -3.411 1.00 92.31 96 GLY A CA 1
ATOM 779 C C . GLY A 1 96 ? 8.821 5.931 -3.162 1.00 92.31 96 GLY A C 1
ATOM 780 O O . GLY A 1 96 ? 10.048 5.971 -3.199 1.00 92.31 96 GLY A O 1
ATOM 781 N N . LEU A 1 97 ? 8.153 4.794 -2.927 1.00 92.88 97 LEU A N 1
ATOM 782 C CA . LEU A 1 97 ? 8.818 3.502 -2.726 1.00 92.88 97 LEU A CA 1
ATOM 783 C C . LEU A 1 97 ? 9.632 3.072 -3.956 1.00 92.88 97 LEU A C 1
ATOM 785 O O . LEU A 1 97 ? 10.683 2.460 -3.807 1.00 92.88 97 LEU A O 1
ATOM 789 N N . ASP A 1 98 ? 9.202 3.464 -5.154 1.00 89.75 98 ASP A N 1
ATOM 790 C CA . ASP A 1 98 ? 9.898 3.252 -6.423 1.00 89.75 98 ASP A CA 1
ATOM 791 C C . ASP A 1 98 ? 11.353 3.748 -6.413 1.00 89.75 98 ASP A C 1
ATOM 793 O O . ASP A 1 98 ? 12.216 3.123 -7.023 1.00 89.75 98 ASP A O 1
ATOM 797 N N . GLN A 1 99 ? 11.653 4.810 -5.661 1.00 88.12 99 GLN A N 1
ATOM 798 C CA . GLN A 1 99 ? 13.002 5.380 -5.555 1.00 88.12 99 GLN A CA 1
ATOM 799 C C . GLN A 1 99 ? 13.969 4.520 -4.730 1.00 88.12 99 GLN A C 1
ATOM 801 O O . GLN A 1 99 ? 15.173 4.777 -4.730 1.00 88.12 99 GLN A O 1
ATOM 806 N N . HIS A 1 100 ? 13.451 3.517 -4.019 1.00 88.12 100 HIS A N 1
ATOM 807 C CA . HIS A 1 100 ? 14.219 2.625 -3.147 1.00 88.12 100 HIS A CA 1
ATOM 808 C C . HIS A 1 100 ? 14.315 1.194 -3.692 1.00 88.12 100 HIS A C 1
ATOM 810 O O . HIS A 1 100 ? 14.951 0.339 -3.073 1.00 88.12 100 HIS A O 1
ATOM 816 N N . LEU A 1 101 ? 13.702 0.927 -4.850 1.00 87.00 101 LEU A N 1
ATOM 817 C CA . LEU A 1 101 ? 13.775 -0.357 -5.541 1.00 87.00 101 LEU A CA 1
ATOM 818 C C . LEU A 1 101 ? 14.957 -0.338 -6.519 1.00 87.00 101 LEU A C 1
ATOM 820 O O . LEU A 1 101 ? 14.818 0.076 -7.668 1.00 87.00 101 LEU A O 1
ATOM 824 N N . ASP A 1 102 ? 16.131 -0.779 -6.063 1.00 79.25 102 ASP A N 1
ATOM 825 C CA . ASP A 1 102 ? 17.323 -0.908 -6.912 1.00 79.25 102 ASP A CA 1
ATOM 826 C C . ASP A 1 102 ? 17.654 -2.389 -7.181 1.00 79.25 102 ASP A C 1
ATOM 828 O O . ASP A 1 102 ? 18.197 -3.067 -6.301 1.00 79.25 102 ASP A O 1
ATOM 832 N N . PRO A 1 103 ? 17.407 -2.908 -8.402 1.00 71.44 103 PRO A N 1
ATOM 833 C CA . PRO A 1 103 ? 17.726 -4.294 -8.744 1.00 71.44 103 PRO A CA 1
ATOM 834 C C . PRO A 1 103 ? 19.234 -4.572 -8.787 1.00 71.44 103 PRO A C 1
ATOM 836 O O . PRO A 1 103 ? 19.643 -5.730 -8.776 1.00 71.44 103 PRO A O 1
ATOM 839 N N . ARG A 1 104 ? 20.083 -3.536 -8.849 1.00 76.81 104 ARG A N 1
ATOM 840 C CA . ARG A 1 104 ? 21.547 -3.685 -8.850 1.00 76.81 104 ARG A CA 1
ATOM 841 C C . ARG A 1 104 ? 22.120 -3.811 -7.440 1.00 76.81 104 ARG A C 1
ATOM 843 O O . ARG A 1 104 ? 23.280 -4.192 -7.301 1.00 76.81 104 ARG A O 1
ATOM 850 N N . LYS A 1 105 ? 21.337 -3.492 -6.404 1.00 67.62 105 LYS A N 1
ATOM 851 C CA . LYS A 1 105 ? 21.748 -3.550 -4.993 1.00 67.62 105 LYS A CA 1
ATOM 852 C C . LYS A 1 105 ? 20.694 -4.245 -4.116 1.00 67.62 105 LYS A C 1
ATOM 854 O O . LYS A 1 105 ? 20.279 -3.662 -3.117 1.00 67.62 105 LYS A O 1
ATOM 859 N N . PRO A 1 106 ? 20.282 -5.486 -4.442 1.00 57.22 106 PRO A N 1
ATOM 860 C CA . PRO A 1 106 ? 19.177 -6.163 -3.759 1.00 57.22 106 PRO A CA 1
ATOM 861 C C . PRO A 1 106 ? 19.426 -6.288 -2.247 1.00 57.22 106 PRO A C 1
ATOM 863 O O . PRO A 1 106 ? 18.631 -5.770 -1.473 1.00 57.22 106 PRO A O 1
ATOM 866 N N . ALA A 1 107 ? 20.613 -6.766 -1.847 1.00 48.69 107 ALA A N 1
ATOM 867 C CA . ALA A 1 107 ? 21.007 -7.011 -0.450 1.00 48.69 107 ALA A CA 1
ATOM 868 C C . ALA A 1 107 ? 21.077 -5.768 0.470 1.00 48.69 107 ALA A C 1
ATOM 870 O O . ALA A 1 107 ? 21.314 -5.900 1.668 1.00 48.69 107 ALA A O 1
ATOM 871 N N . GLN A 1 108 ? 20.942 -4.557 -0.079 1.00 57.94 108 GLN A N 1
ATOM 872 C CA . GLN A 1 108 ? 20.859 -3.294 0.676 1.00 57.94 108 GLN A CA 1
ATOM 873 C C . GLN A 1 108 ? 19.620 -2.480 0.287 1.00 57.94 108 GLN A C 1
ATOM 875 O O . GLN A 1 108 ? 19.496 -1.310 0.654 1.00 57.94 108 GLN A O 1
ATOM 880 N N . SER A 1 109 ? 18.729 -3.074 -0.501 1.00 72.88 109 SER A N 1
ATOM 881 C CA . SER A 1 109 ? 17.528 -2.408 -0.963 1.00 72.88 109 SER A CA 1
ATOM 882 C C . SER A 1 109 ? 16.482 -2.427 0.142 1.00 72.88 109 SER A C 1
ATOM 884 O O . SER A 1 109 ? 16.342 -3.395 0.893 1.00 72.88 109 SER A O 1
ATOM 886 N N . LEU A 1 110 ? 15.696 -1.357 0.214 1.00 87.75 110 LEU A N 1
ATOM 887 C CA . LEU A 1 110 ? 14.535 -1.294 1.095 1.00 87.75 110 LEU A CA 1
ATOM 888 C C . LEU A 1 110 ? 13.559 -2.456 0.827 1.00 87.75 110 LEU A C 1
ATOM 890 O O . LEU A 1 110 ? 12.812 -2.834 1.720 1.00 87.75 110 LEU A O 1
ATOM 894 N N . ALA A 1 111 ? 13.582 -3.047 -0.374 1.00 88.62 111 ALA A N 1
ATOM 895 C CA . ALA A 1 111 ? 12.759 -4.198 -0.731 1.00 88.62 111 ALA A CA 1
ATOM 896 C C . ALA A 1 111 ? 13.077 -5.441 0.116 1.00 88.62 111 ALA A C 1
ATOM 898 O O . ALA A 1 111 ? 12.150 -6.060 0.635 1.00 88.62 111 ALA A O 1
ATOM 899 N N . ASP A 1 112 ? 14.357 -5.766 0.321 1.00 87.56 112 ASP A N 1
ATOM 900 C CA . ASP A 1 112 ? 14.764 -6.902 1.161 1.00 87.56 112 ASP A CA 1
ATOM 901 C C . ASP A 1 112 ? 14.299 -6.695 2.606 1.00 87.56 112 ASP A C 1
ATOM 903 O O . ASP A 1 112 ? 13.737 -7.602 3.229 1.00 87.56 112 ASP A O 1
ATOM 907 N N . GLN A 1 113 ? 14.459 -5.471 3.122 1.00 91.56 113 GLN A N 1
ATOM 908 C CA . GLN A 1 113 ? 13.977 -5.139 4.456 1.00 91.56 113 GLN A CA 1
ATOM 909 C C . GLN A 1 113 ? 12.449 -5.218 4.538 1.00 91.56 113 GLN A C 1
ATOM 911 O O . GLN A 1 113 ? 11.938 -5.797 5.492 1.00 91.56 113 GLN A O 1
ATOM 916 N N . ILE A 1 114 ? 11.719 -4.694 3.548 1.00 93.31 114 ILE A N 1
ATOM 917 C CA . ILE A 1 114 ? 10.255 -4.805 3.454 1.00 93.31 114 ILE A CA 1
ATOM 918 C C . ILE A 1 114 ? 9.825 -6.276 3.471 1.00 93.31 114 ILE A C 1
ATOM 920 O O . ILE A 1 114 ? 8.876 -6.640 4.168 1.00 93.31 114 ILE A O 1
ATOM 924 N N . ASN A 1 115 ? 10.541 -7.139 2.746 1.00 93.44 115 ASN A N 1
ATOM 925 C CA . ASN A 1 115 ? 10.275 -8.571 2.732 1.00 93.44 115 ASN A CA 1
ATOM 926 C C . ASN A 1 115 ? 10.466 -9.196 4.118 1.00 93.44 115 ASN A C 1
ATOM 928 O O . ASN A 1 115 ? 9.628 -9.977 4.579 1.00 93.44 115 ASN A O 1
ATOM 932 N N . PHE A 1 116 ? 11.540 -8.818 4.810 1.00 92.81 116 PHE A N 1
ATOM 933 C CA . PHE A 1 116 ? 11.818 -9.270 6.168 1.00 92.81 116 PHE A CA 1
ATOM 934 C C . PHE A 1 116 ? 10.771 -8.771 7.178 1.00 92.81 116 PHE A C 1
ATOM 936 O O . PHE A 1 116 ? 10.268 -9.554 7.982 1.00 92.81 116 PHE A O 1
ATOM 943 N N . GLU A 1 117 ? 10.384 -7.497 7.110 1.00 93.75 117 GLU A N 1
ATOM 944 C CA . GLU A 1 117 ? 9.485 -6.845 8.071 1.00 93.75 117 GLU A CA 1
ATOM 945 C C . GLU A 1 117 ? 7.994 -6.926 7.703 1.00 93.75 117 GLU A C 1
ATOM 947 O O . GLU A 1 117 ? 7.162 -6.313 8.375 1.00 93.75 117 GLU A O 1
ATOM 952 N N . ARG A 1 118 ? 7.630 -7.700 6.672 1.00 93.62 118 ARG A N 1
ATOM 953 C CA . ARG A 1 118 ? 6.255 -7.831 6.149 1.00 93.62 118 ARG A CA 1
ATOM 954 C C . ARG A 1 118 ? 5.191 -8.046 7.228 1.00 93.62 118 ARG A C 1
ATOM 956 O O . ARG A 1 118 ? 4.117 -7.457 7.161 1.00 93.62 118 ARG A O 1
ATOM 963 N N . GLU A 1 119 ? 5.497 -8.845 8.249 1.00 91.75 119 GLU A N 1
ATOM 964 C CA . GLU A 1 119 ? 4.571 -9.120 9.349 1.00 91.75 119 GLU A CA 1
ATOM 965 C C . GLU A 1 119 ? 4.351 -7.887 10.229 1.00 91.75 119 GLU A C 1
ATOM 967 O O . GLU A 1 119 ? 3.224 -7.630 10.651 1.00 91.75 119 GLU A O 1
ATOM 972 N N . LEU A 1 120 ? 5.404 -7.103 10.472 1.00 91.75 120 LEU A N 1
ATOM 973 C CA . LEU A 1 120 ? 5.319 -5.858 11.231 1.00 91.75 120 LEU A CA 1
ATOM 974 C C . LEU A 1 120 ? 4.503 -4.819 10.463 1.00 91.75 120 LEU A C 1
ATOM 976 O O . LEU A 1 120 ? 3.627 -4.190 11.046 1.00 91.75 120 LEU A O 1
ATOM 980 N N . LEU A 1 121 ? 4.731 -4.688 9.153 1.00 88.62 121 LEU A N 1
ATOM 981 C CA . LEU A 1 121 ? 3.932 -3.807 8.297 1.00 88.62 121 LEU A CA 1
ATOM 982 C C . LEU A 1 121 ? 2.457 -4.224 8.285 1.00 88.62 121 LEU A C 1
ATOM 984 O O . LEU A 1 121 ? 1.573 -3.384 8.395 1.00 88.62 121 LEU A O 1
ATOM 988 N N . PHE A 1 122 ? 2.176 -5.522 8.207 1.00 85.25 122 PHE A N 1
ATOM 989 C CA . PHE A 1 122 ? 0.804 -6.017 8.181 1.00 85.25 122 PHE A CA 1
ATOM 990 C C . PHE A 1 122 ? 0.073 -5.862 9.521 1.00 85.25 122 PHE A C 1
ATOM 992 O O . PHE A 1 122 ? -1.112 -5.537 9.548 1.00 85.25 122 PHE A O 1
ATOM 999 N N . ARG A 1 123 ? 0.749 -6.138 10.643 1.00 84.25 123 ARG A N 1
ATOM 1000 C CA . ARG A 1 123 ? 0.110 -6.172 11.968 1.00 84.25 123 ARG A CA 1
ATOM 1001 C C . ARG A 1 123 ? 0.093 -4.831 12.680 1.00 84.25 123 ARG A C 1
ATOM 1003 O O . ARG A 1 123 ? -0.853 -4.571 13.418 1.00 84.25 123 ARG A O 1
ATOM 1010 N N . ASN A 1 124 ? 1.137 -4.026 12.504 1.00 85.94 124 ASN A N 1
ATOM 1011 C CA . ASN A 1 124 ? 1.365 -2.852 13.342 1.00 85.94 124 ASN A CA 1
ATOM 1012 C C . ASN A 1 124 ? 1.002 -1.542 12.649 1.00 85.94 124 ASN A C 1
ATOM 1014 O O . ASN A 1 124 ? 1.013 -0.506 13.312 1.00 85.94 124 ASN A O 1
ATOM 1018 N N . LEU A 1 125 ? 0.699 -1.552 11.345 1.00 84.50 125 LEU A N 1
ATOM 1019 C CA . LEU A 1 125 ? 0.226 -0.339 10.694 1.00 84.50 125 LEU A CA 1
ATOM 1020 C C . LEU A 1 125 ? -1.214 -0.033 11.126 1.00 84.50 125 LEU A C 1
ATOM 1022 O O . LEU A 1 125 ? -2.101 -0.879 10.970 1.00 84.50 125 LEU A O 1
ATOM 1026 N N . PRO A 1 126 ? -1.464 1.168 11.667 1.00 83.62 126 PRO A N 1
ATOM 1027 C CA . PRO A 1 126 ? -2.806 1.589 12.022 1.00 83.62 126 PRO A CA 1
ATOM 1028 C C . PRO A 1 126 ? -3.603 1.899 10.751 1.00 83.62 126 PRO A C 1
ATOM 1030 O O . PRO A 1 126 ? -3.155 2.636 9.873 1.00 83.62 126 PRO A O 1
ATOM 1033 N N . GLY A 1 127 ? -4.821 1.372 10.662 1.00 88.69 127 GLY A N 1
ATOM 1034 C CA . GLY A 1 127 ? -5.742 1.740 9.588 1.00 88.69 127 GLY A CA 1
ATOM 1035 C C . GLY A 1 127 ? -5.509 1.028 8.251 1.00 88.69 127 GLY A C 1
ATOM 1036 O O . GLY A 1 127 ? -4.946 -0.065 8.173 1.00 88.69 127 GLY A O 1
ATOM 1037 N N . VAL A 1 128 ? -6.010 1.639 7.179 1.00 94.31 128 VAL A N 1
ATOM 1038 C CA . VAL A 1 128 ? -5.819 1.160 5.805 1.00 94.31 128 VAL A CA 1
ATOM 1039 C C . VAL A 1 128 ? -4.588 1.847 5.222 1.00 94.31 128 VAL A C 1
ATOM 1041 O O . VAL A 1 128 ? -4.481 3.064 5.274 1.00 94.31 128 VAL A O 1
ATOM 1044 N N . SER A 1 129 ? -3.659 1.086 4.655 1.00 95.69 129 SER A N 1
ATOM 1045 C CA . SER A 1 129 ? -2.442 1.588 4.018 1.00 95.69 129 SER A CA 1
ATOM 1046 C C . SER A 1 129 ? -2.422 1.202 2.546 1.00 95.69 129 SER A C 1
ATOM 1048 O O . SER A 1 129 ? -2.555 0.028 2.216 1.00 95.69 129 SER A O 1
ATOM 1050 N N . LEU A 1 130 ? -2.228 2.174 1.661 1.00 97.25 130 LEU A N 1
ATOM 1051 C CA . LEU A 1 130 ? -2.092 1.986 0.221 1.00 97.25 130 LEU A CA 1
ATOM 1052 C C . LEU A 1 130 ? -0.689 2.388 -0.216 1.00 97.25 130 LEU A C 1
ATOM 1054 O O . LEU A 1 130 ? -0.323 3.558 -0.132 1.00 97.25 130 LEU A O 1
ATOM 1058 N N . ILE A 1 131 ? 0.087 1.428 -0.707 1.00 97.25 131 ILE A N 1
ATOM 1059 C CA . ILE A 1 131 ? 1.370 1.679 -1.365 1.00 97.25 131 ILE A CA 1
ATOM 1060 C C . ILE A 1 131 ? 1.106 1.981 -2.836 1.00 97.25 131 ILE A C 1
ATOM 1062 O O . ILE A 1 131 ? 0.373 1.251 -3.495 1.00 97.25 131 ILE A O 1
ATOM 1066 N N . TRP A 1 132 ? 1.719 3.035 -3.361 1.00 97.88 132 TRP A N 1
ATOM 1067 C CA . TRP A 1 132 ? 1.515 3.491 -4.732 1.00 97.88 132 TRP A CA 1
ATOM 1068 C C . TRP A 1 132 ? 2.768 3.258 -5.569 1.00 97.88 132 TRP A C 1
ATOM 1070 O O . TRP A 1 132 ? 3.809 3.859 -5.301 1.00 97.88 132 TRP A O 1
ATOM 1080 N N . LEU A 1 133 ? 2.661 2.449 -6.624 1.00 96.50 133 LEU A N 1
ATOM 1081 C CA . LEU A 1 133 ? 3.766 2.165 -7.543 1.00 96.50 133 LEU A CA 1
ATOM 1082 C C . LEU A 1 133 ? 3.338 2.267 -9.008 1.00 96.50 133 LEU A C 1
ATOM 1084 O O . LEU A 1 133 ? 2.214 1.935 -9.366 1.00 96.50 133 LEU A O 1
ATOM 1088 N N . GLY A 1 134 ? 4.267 2.683 -9.869 1.00 93.88 134 GLY A N 1
ATOM 1089 C CA . GLY A 1 134 ? 4.122 2.447 -11.304 1.00 93.88 134 GLY A CA 1
ATOM 1090 C C . GLY A 1 134 ? 4.276 0.958 -11.637 1.00 93.88 134 GLY A C 1
ATOM 1091 O O . GLY A 1 134 ? 4.794 0.185 -10.827 1.00 93.88 134 GLY A O 1
ATOM 1092 N N . GLU A 1 135 ? 3.891 0.557 -12.847 1.00 91.75 135 GLU A N 1
ATOM 1093 C CA . GLU A 1 135 ? 3.936 -0.849 -13.284 1.00 91.75 135 GLU A CA 1
ATOM 1094 C C . GLU A 1 135 ? 5.340 -1.474 -13.174 1.00 91.75 135 GLU A C 1
ATOM 1096 O O . GLU A 1 135 ? 5.515 -2.506 -12.522 1.00 91.75 135 GLU A O 1
ATOM 1101 N N . ALA A 1 136 ? 6.370 -0.827 -13.731 1.00 91.12 136 ALA A N 1
ATOM 1102 C CA . ALA A 1 136 ? 7.740 -1.345 -13.674 1.00 91.12 136 ALA A CA 1
ATOM 1103 C C . ALA A 1 136 ? 8.286 -1.467 -12.228 1.00 91.12 136 ALA A C 1
ATOM 1105 O O . ALA A 1 136 ? 8.763 -2.547 -11.869 1.00 91.12 136 ALA A O 1
ATOM 1106 N N . PRO A 1 137 ? 8.174 -0.442 -11.356 1.00 92.81 137 PRO A N 1
ATOM 1107 C CA . PRO A 1 137 ? 8.498 -0.582 -9.935 1.00 92.81 137 PRO A CA 1
ATOM 1108 C C . PRO A 1 137 ? 7.715 -1.689 -9.215 1.00 92.81 137 PRO A C 1
ATOM 1110 O O . PRO A 1 137 ? 8.287 -2.396 -8.391 1.00 92.81 137 PRO A O 1
ATOM 1113 N N . ALA A 1 138 ? 6.433 -1.895 -9.528 1.00 94.31 138 ALA A N 1
ATOM 1114 C CA . ALA A 1 138 ? 5.648 -2.971 -8.921 1.00 94.31 138 ALA A CA 1
ATOM 1115 C C . ALA A 1 138 ? 6.175 -4.363 -9.310 1.00 94.31 138 ALA A C 1
ATOM 1117 O O . ALA A 1 138 ? 6.267 -5.250 -8.459 1.00 94.31 138 ALA A O 1
ATOM 1118 N N . HIS A 1 139 ? 6.590 -4.548 -10.568 1.00 92.00 139 HIS A N 1
ATOM 1119 C CA . HIS A 1 139 ? 7.259 -5.776 -11.000 1.00 92.00 139 HIS A CA 1
ATOM 1120 C C . HIS A 1 139 ? 8.578 -6.015 -10.258 1.00 92.00 139 HIS A C 1
ATOM 1122 O O . HIS A 1 139 ? 8.841 -7.147 -9.850 1.00 92.00 139 HIS A O 1
ATOM 1128 N N . LEU A 1 140 ? 9.376 -4.966 -10.041 1.00 92.00 140 LEU A N 1
ATOM 1129 C CA . LEU A 1 140 ? 10.604 -5.063 -9.251 1.00 92.00 140 LEU A CA 1
ATOM 1130 C C . LEU A 1 140 ? 10.307 -5.432 -7.796 1.00 92.00 140 LEU A C 1
ATOM 1132 O O . LEU A 1 140 ? 10.938 -6.341 -7.267 1.00 92.00 140 LEU A O 1
ATOM 1136 N N . LEU A 1 141 ? 9.311 -4.800 -7.166 1.00 93.12 141 LEU A N 1
ATOM 1137 C CA . LEU A 1 141 ? 8.908 -5.135 -5.798 1.00 93.12 141 LEU A CA 1
ATOM 1138 C C . LEU A 1 141 ? 8.494 -6.606 -5.681 1.00 93.12 141 LEU A C 1
ATOM 1140 O O . LEU A 1 141 ? 8.914 -7.280 -4.749 1.00 93.12 141 LEU A O 1
ATOM 1144 N N . ARG A 1 142 ? 7.723 -7.128 -6.643 1.00 94.00 142 ARG A N 1
ATOM 1145 C CA . ARG A 1 142 ? 7.329 -8.544 -6.667 1.00 94.00 142 ARG A CA 1
ATOM 1146 C C . ARG A 1 142 ? 8.530 -9.491 -6.726 1.00 94.00 142 ARG A C 1
ATOM 1148 O O . ARG A 1 142 ? 8.481 -10.567 -6.142 1.00 94.00 142 ARG A O 1
ATOM 1155 N N . GLN A 1 143 ? 9.573 -9.123 -7.469 1.00 91.75 143 GLN A N 1
ATOM 1156 C CA . GLN A 1 143 ? 10.779 -9.942 -7.616 1.00 91.75 143 GLN A CA 1
ATOM 1157 C C . GLN A 1 143 ? 11.684 -9.869 -6.383 1.00 91.75 143 GLN A C 1
ATOM 1159 O O . GLN A 1 143 ? 12.223 -10.889 -5.968 1.00 91.75 143 GLN A O 1
ATOM 1164 N N . LEU A 1 144 ? 11.852 -8.672 -5.818 1.00 90.25 144 LEU A N 1
ATOM 1165 C CA . LEU A 1 144 ? 12.766 -8.418 -4.703 1.00 90.25 144 LEU A CA 1
ATOM 1166 C C . LEU A 1 144 ? 12.147 -8.762 -3.338 1.00 90.25 144 LEU A C 1
ATOM 1168 O O . LEU A 1 144 ? 12.855 -9.185 -2.434 1.00 90.25 144 LEU A O 1
ATOM 1172 N N . ALA A 1 145 ? 10.828 -8.623 -3.190 1.00 93.50 145 ALA A N 1
ATOM 1173 C CA . ALA A 1 145 ? 10.105 -8.852 -1.941 1.00 93.50 145 ALA A CA 1
ATOM 1174 C C . ALA A 1 145 ? 8.891 -9.788 -2.138 1.00 93.50 145 ALA A C 1
ATOM 1176 O O . ALA A 1 145 ? 7.742 -9.362 -1.970 1.00 93.50 145 ALA A O 1
ATOM 1177 N N . PRO A 1 146 ? 9.111 -11.061 -2.523 1.00 94.06 146 PRO A N 1
ATOM 1178 C CA . PRO A 1 146 ? 8.029 -11.989 -2.857 1.00 94.06 146 PRO A CA 1
ATOM 1179 C C . PRO A 1 146 ? 7.128 -12.331 -1.661 1.00 94.06 146 PRO A C 1
ATOM 1181 O O . PRO A 1 146 ? 5.911 -12.393 -1.816 1.00 94.06 146 PRO A O 1
ATOM 1184 N N . ASP A 1 147 ? 7.683 -12.480 -0.456 1.00 94.75 147 ASP A N 1
ATOM 1185 C CA . ASP A 1 147 ? 6.869 -12.773 0.727 1.00 94.75 147 ASP A CA 1
ATOM 1186 C C . ASP A 1 147 ? 6.011 -11.564 1.108 1.00 94.75 147 ASP A C 1
ATOM 1188 O O . ASP A 1 147 ? 4.847 -11.713 1.470 1.00 94.75 147 ASP A O 1
ATOM 1192 N N . PHE A 1 148 ? 6.564 -10.352 1.017 1.00 95.12 148 PHE A N 1
ATOM 1193 C CA . PHE A 1 148 ? 5.784 -9.131 1.202 1.00 95.12 148 PHE A CA 1
ATOM 1194 C C . PHE A 1 148 ? 4.655 -9.037 0.178 1.00 95.12 148 PHE A C 1
ATOM 1196 O O . PHE A 1 148 ? 3.519 -8.731 0.539 1.00 95.12 148 PHE A O 1
ATOM 1203 N N . TRP A 1 149 ? 4.959 -9.333 -1.088 1.00 95.12 149 TRP A N 1
ATOM 1204 C CA . TRP A 1 149 ? 3.974 -9.331 -2.160 1.00 95.12 149 TRP A CA 1
ATOM 1205 C C . TRP A 1 149 ? 2.782 -10.221 -1.813 1.00 95.12 149 TRP A C 1
ATOM 1207 O O . TRP A 1 149 ? 1.640 -9.779 -1.948 1.00 95.12 149 TRP A O 1
ATOM 1217 N N . ASP A 1 150 ? 3.031 -11.434 -1.318 1.00 93.31 150 ASP A N 1
ATOM 1218 C CA . ASP A 1 150 ? 2.008 -12.410 -0.927 1.00 93.31 150 ASP A CA 1
ATOM 1219 C C . ASP A 1 150 ? 1.215 -12.023 0.330 1.00 93.31 150 ASP A C 1
ATOM 1221 O O . ASP A 1 150 ? 0.102 -12.509 0.526 1.00 93.31 150 ASP A O 1
ATOM 1225 N N . TRP A 1 151 ? 1.743 -11.114 1.150 1.00 93.50 151 TRP A N 1
ATOM 1226 C CA . TRP A 1 151 ? 1.077 -10.601 2.351 1.00 93.50 151 TRP A CA 1
ATOM 1227 C C . TRP A 1 151 ? 0.147 -9.409 2.099 1.00 93.50 151 TRP A C 1
ATOM 1229 O O . TRP A 1 151 ? -0.637 -9.053 2.982 1.00 93.50 151 TRP A O 1
ATOM 1239 N N . LEU A 1 152 ? 0.204 -8.792 0.916 1.00 93.50 152 LEU A N 1
ATOM 1240 C CA . LEU A 1 152 ? -0.723 -7.725 0.535 1.00 93.50 152 LEU A CA 1
ATOM 1241 C C . LEU A 1 152 ? -2.173 -8.230 0.596 1.00 93.50 152 LEU A C 1
ATOM 1243 O O . LEU A 1 152 ? -2.510 -9.243 -0.016 1.00 93.50 152 LEU A O 1
ATOM 1247 N N . ASN A 1 153 ? -3.053 -7.498 1.285 1.00 94.25 153 ASN A N 1
ATOM 1248 C CA . ASN A 1 153 ? -4.484 -7.810 1.315 1.00 94.25 153 ASN A CA 1
ATOM 1249 C C . ASN A 1 153 ? -5.129 -7.602 -0.052 1.00 94.25 153 ASN A C 1
ATOM 1251 O O . ASN A 1 153 ? -5.996 -8.376 -0.449 1.00 94.25 153 ASN A O 1
ATOM 1255 N N . TYR A 1 154 ? -4.718 -6.532 -0.733 1.00 95.12 154 TYR A N 1
ATOM 1256 C CA . TYR A 1 154 ? -5.312 -6.093 -1.984 1.00 95.12 154 TYR A CA 1
ATOM 1257 C C . TYR A 1 154 ? -4.243 -5.612 -2.955 1.00 95.12 154 TYR A C 1
ATOM 1259 O O . TYR A 1 154 ? -3.230 -5.029 -2.559 1.00 95.12 154 TYR A O 1
ATOM 1267 N N . ARG A 1 155 ? -4.489 -5.833 -4.244 1.00 96.31 155 ARG A N 1
ATOM 1268 C CA . ARG A 1 155 ? -3.658 -5.330 -5.336 1.00 96.31 155 ARG A CA 1
ATOM 1269 C C . ARG A 1 155 ? -4.598 -4.784 -6.403 1.00 96.31 155 ARG A C 1
ATOM 1271 O O . ARG A 1 155 ? -5.268 -5.564 -7.068 1.00 96.31 155 ARG A O 1
ATOM 1278 N N . PHE A 1 156 ? -4.652 -3.467 -6.537 1.00 96.06 156 PH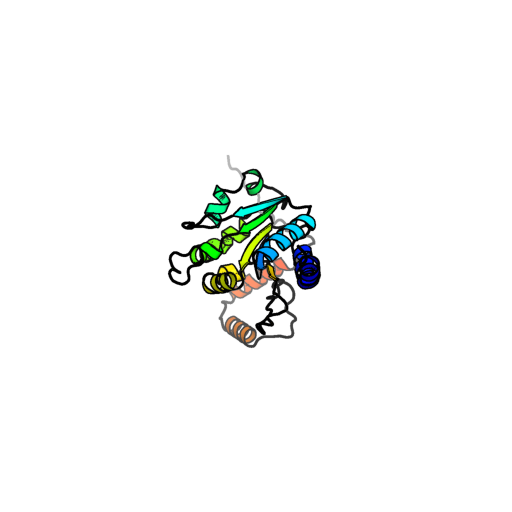E A N 1
ATOM 1279 C CA . PHE A 1 156 ? -5.487 -2.770 -7.512 1.00 96.06 156 PHE A CA 1
ATOM 1280 C C . PHE A 1 156 ? -4.610 -2.322 -8.673 1.00 96.06 156 PHE A C 1
ATOM 1282 O O . PHE A 1 156 ? -3.575 -1.688 -8.454 1.00 96.06 156 PHE A O 1
ATOM 1289 N N . VAL A 1 157 ? -4.987 -2.682 -9.897 1.00 94.88 157 VAL A N 1
ATOM 1290 C CA . VAL A 1 157 ? -4.161 -2.450 -11.084 1.00 94.88 157 VAL A CA 1
ATOM 1291 C C . VAL A 1 157 ? -4.934 -1.611 -12.082 1.00 94.88 157 VAL A C 1
ATOM 1293 O O . VAL A 1 157 ? -5.863 -2.101 -12.704 1.00 94.88 157 VAL A O 1
ATOM 1296 N N . PHE A 1 158 ? -4.507 -0.367 -12.259 1.00 91.81 158 PHE A N 1
ATOM 1297 C CA . PHE A 1 158 ? -5.072 0.563 -13.227 1.00 91.81 158 PHE A CA 1
ATOM 1298 C C . PHE A 1 158 ? -4.162 0.585 -14.456 1.00 91.81 158 PHE A C 1
ATOM 1300 O O . PHE A 1 158 ? -2.980 0.925 -14.351 1.00 91.81 158 PHE A O 1
ATOM 1307 N N . LYS A 1 159 ? -4.681 0.177 -15.618 1.00 85.06 159 LYS A N 1
ATOM 1308 C CA . LYS A 1 159 ? -3.922 0.117 -16.876 1.00 85.06 159 LYS A CA 1
ATOM 1309 C C . LYS A 1 159 ? -4.566 1.002 -17.929 1.00 85.06 159 LYS A C 1
ATOM 1311 O O . LYS A 1 159 ? -5.768 0.916 -18.137 1.00 85.06 159 LYS A O 1
ATOM 1316 N N . ASN A 1 160 ? -3.756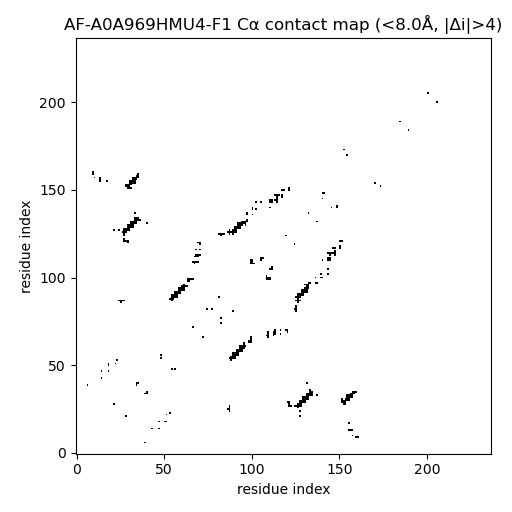 1.763 -18.664 1.00 76.06 160 ASN A N 1
ATOM 1317 C CA . ASN A 1 160 ? -4.243 2.422 -19.872 1.00 76.06 160 ASN A CA 1
ATOM 1318 C C . ASN A 1 160 ? -4.718 1.341 -20.857 1.00 76.06 160 ASN A C 1
ATOM 1320 O O . ASN A 1 160 ? -3.933 0.475 -21.255 1.00 76.06 160 ASN A O 1
ATOM 1324 N N . SER A 1 161 ? -5.978 1.427 -21.280 1.00 57.28 161 SER A N 1
ATOM 1325 C CA . SER A 1 161 ? -6.653 0.493 -22.200 1.00 57.28 161 SER A CA 1
ATOM 1326 C C . SER A 1 161 ? -5.929 0.282 -23.547 1.00 57.28 161 SER A C 1
ATOM 1328 O O . SER A 1 161 ? -6.212 -0.664 -24.277 1.00 57.28 161 SER A O 1
ATOM 1330 N N . VAL A 1 162 ? -4.942 1.126 -23.869 1.00 48.03 162 VAL A N 1
ATOM 1331 C CA . VAL A 1 162 ? -4.145 1.084 -25.107 1.00 48.03 162 VAL A CA 1
ATOM 1332 C C . VAL A 1 162 ? -3.027 0.025 -25.076 1.00 48.03 162 VAL A C 1
ATOM 1334 O O . VAL A 1 162 ? -2.516 -0.352 -26.129 1.00 48.03 162 VAL A O 1
ATOM 1337 N N . PHE A 1 163 ? -2.662 -0.508 -23.906 1.00 38.19 163 PHE A N 1
ATOM 1338 C CA . PHE A 1 163 ? -1.670 -1.582 -23.794 1.00 38.19 163 PHE A CA 1
ATOM 1339 C C . PHE A 1 163 ? -2.285 -2.824 -23.143 1.00 38.19 163 PHE A C 1
ATOM 1341 O O . PHE A 1 163 ? -2.131 -3.076 -21.948 1.00 38.19 163 PHE A O 1
ATOM 1348 N N . GLU A 1 164 ? -2.954 -3.645 -23.959 1.00 31.42 164 GLU A N 1
ATOM 1349 C CA . GLU A 1 164 ? -3.290 -5.024 -23.599 1.00 31.42 164 GLU A CA 1
ATOM 1350 C C . GLU A 1 164 ? -2.005 -5.844 -23.397 1.00 31.42 164 GLU A C 1
ATOM 1352 O O . GLU A 1 164 ? -1.516 -6.546 -24.285 1.00 31.42 164 GLU A O 1
ATOM 1357 N N . TYR A 1 165 ? -1.454 -5.807 -22.186 1.00 33.84 165 TYR A N 1
ATOM 1358 C CA . TYR A 1 165 ? -0.581 -6.877 -21.726 1.00 33.84 165 TYR A CA 1
ATOM 1359 C C . TYR A 1 165 ? -1.460 -8.091 -21.402 1.00 33.84 165 TYR A C 1
ATOM 1361 O O . TYR A 1 165 ? -2.074 -8.166 -20.333 1.00 33.84 165 TYR A O 1
ATOM 1369 N N . LYS A 1 166 ? -1.508 -9.069 -22.318 1.00 34.06 166 LYS A N 1
ATOM 1370 C CA . LYS A 1 166 ? -1.953 -10.442 -22.024 1.00 34.06 166 LYS A CA 1
ATOM 1371 C C . LYS A 1 166 ? -0.996 -11.053 -20.998 1.00 34.06 166 LYS A C 1
ATOM 1373 O O . LYS A 1 166 ? -0.012 -11.695 -21.346 1.00 34.06 166 LYS A O 1
ATOM 1378 N N . GLY A 1 167 ? -1.268 -10.811 -19.722 1.00 33.09 167 GLY A N 1
ATOM 1379 C CA . GLY A 1 167 ? -0.406 -11.222 -18.621 1.00 33.09 167 GLY A CA 1
ATOM 1380 C C . GLY A 1 167 ? -1.173 -11.293 -17.312 1.00 33.09 167 GLY A C 1
ATOM 1381 O O . GLY A 1 167 ? -1.037 -10.414 -16.473 1.00 33.09 167 GLY A O 1
ATOM 1382 N N . VAL A 1 168 ? -1.987 -12.344 -17.190 1.00 33.69 168 VAL A N 1
ATOM 1383 C CA . VAL A 1 168 ? -2.500 -12.959 -15.956 1.00 33.69 168 VAL A CA 1
ATOM 1384 C C . VAL A 1 168 ? -2.931 -11.970 -14.862 1.00 33.69 168 VAL A C 1
ATOM 1386 O O . VAL A 1 168 ? -2.183 -11.673 -13.931 1.00 33.69 168 VAL A O 1
ATOM 1389 N N . ALA A 1 169 ? -4.200 -11.561 -14.914 1.00 36.59 169 ALA A N 1
ATOM 1390 C CA . ALA A 1 169 ? -4.937 -11.227 -13.704 1.00 36.59 169 ALA A CA 1
ATOM 1391 C C . ALA A 1 169 ? -4.977 -12.482 -12.813 1.00 36.59 169 ALA A C 1
ATOM 1393 O O . ALA A 1 169 ? -5.803 -13.372 -12.988 1.00 36.59 169 ALA A O 1
ATOM 1394 N N . GLN A 1 170 ? -4.027 -12.595 -11.890 1.00 38.41 170 GLN A N 1
ATOM 1395 C CA . GLN A 1 170 ? -4.197 -13.412 -10.698 1.00 38.41 170 GLN A CA 1
ATOM 1396 C C . GLN A 1 170 ? -4.576 -12.448 -9.582 1.00 38.41 170 GLN A C 1
ATOM 1398 O O . GLN A 1 170 ? -3.737 -12.009 -8.793 1.00 38.41 170 GLN A O 1
ATOM 1403 N N . ALA A 1 171 ? -5.872 -12.150 -9.500 1.00 35.78 171 ALA A N 1
ATOM 1404 C CA . ALA A 1 171 ? -6.471 -12.064 -8.185 1.00 35.78 171 ALA A CA 1
ATOM 1405 C C . ALA A 1 171 ? -6.254 -13.458 -7.583 1.00 35.78 171 ALA A C 1
ATOM 1407 O O . ALA A 1 171 ? -6.949 -14.413 -7.930 1.00 35.78 171 ALA A O 1
ATOM 1408 N N . ALA A 1 172 ? -5.187 -13.629 -6.800 1.00 30.14 172 ALA A N 1
ATOM 1409 C CA . ALA A 1 172 ? -5.108 -14.805 -5.958 1.00 30.14 172 ALA A CA 1
ATOM 1410 C C . ALA A 1 172 ? -6.373 -14.736 -5.096 1.00 30.14 172 ALA A C 1
ATOM 1412 O O . ALA A 1 172 ? -6.571 -13.707 -4.440 1.00 30.14 172 ALA A O 1
ATOM 1413 N N . PRO A 1 173 ? -7.268 -15.738 -5.143 1.00 31.61 173 PRO A N 1
ATOM 1414 C CA . PRO A 1 173 ? -8.399 -15.739 -4.241 1.00 31.61 173 PRO A CA 1
ATOM 1415 C C . PRO A 1 173 ? -7.815 -15.609 -2.839 1.00 31.61 173 PRO A C 1
ATOM 1417 O O . PRO A 1 173 ? -6.922 -16.373 -2.463 1.00 31.61 173 PRO A O 1
ATOM 1420 N N . ILE A 1 174 ? -8.284 -14.613 -2.085 1.00 38.88 174 ILE A N 1
ATOM 1421 C CA . ILE A 1 174 ? -8.104 -14.600 -0.639 1.00 38.88 174 ILE A CA 1
ATOM 1422 C C . ILE A 1 174 ? -8.584 -15.980 -0.201 1.00 38.88 174 ILE A C 1
ATOM 1424 O O . ILE A 1 174 ? -9.769 -16.288 -0.338 1.00 38.88 174 ILE A O 1
ATOM 1428 N N . MET A 1 175 ? -7.661 -16.846 0.227 1.00 29.42 175 MET A N 1
ATOM 1429 C CA . MET A 1 175 ? -8.022 -18.138 0.790 1.00 29.42 175 MET A CA 1
ATOM 1430 C C . MET A 1 175 ? -8.822 -17.847 2.056 1.00 29.42 175 MET A C 1
ATOM 1432 O O . MET A 1 175 ? -8.269 -17.677 3.142 1.00 29.42 175 MET A O 1
ATOM 1436 N N . LEU A 1 176 ? -10.143 -17.768 1.905 1.00 31.64 176 LEU A N 1
ATOM 1437 C CA . LEU A 1 176 ? -11.078 -18.029 2.978 1.00 31.64 176 LEU A CA 1
ATOM 1438 C C . LEU A 1 176 ? -10.738 -19.435 3.468 1.00 31.64 176 LEU A C 1
ATOM 1440 O O . LEU A 1 176 ? -11.053 -20.435 2.825 1.00 31.64 176 LEU A O 1
ATOM 1444 N N . TRP A 1 177 ? -10.040 -19.508 4.598 1.00 34.16 177 TRP A N 1
ATOM 1445 C CA . TRP A 1 177 ? -9.912 -20.733 5.372 1.00 34.16 177 TRP A CA 1
ATOM 1446 C C . TRP A 1 177 ? -11.316 -21.137 5.828 1.00 34.16 177 TRP A C 1
ATOM 1448 O O . TRP A 1 177 ? -11.773 -20.744 6.897 1.00 34.16 177 TRP A O 1
ATOM 1458 N N . GLY A 1 178 ? -12.034 -21.861 4.974 1.00 39.81 178 GLY A N 1
ATOM 1459 C CA . GLY A 1 178 ? -13.419 -22.219 5.235 1.00 39.81 178 GLY A CA 1
ATOM 1460 C C . GLY A 1 178 ? -14.173 -22.609 3.978 1.00 39.81 178 GLY A C 1
ATOM 1461 O O . GLY A 1 178 ? -14.999 -21.840 3.512 1.00 39.81 178 GLY A O 1
ATOM 1462 N N . THR A 1 179 ? -13.870 -23.808 3.472 1.00 37.16 179 THR A N 1
ATOM 1463 C CA . THR A 1 179 ? -14.697 -24.757 2.687 1.00 37.16 179 THR A CA 1
ATOM 1464 C C . THR A 1 179 ? -13.889 -25.364 1.542 1.00 37.16 179 THR A C 1
ATOM 1466 O O . THR A 1 179 ? -14.052 -25.053 0.369 1.00 37.16 179 THR A O 1
ATOM 1469 N N . ILE A 1 180 ? -13.000 -26.296 1.896 1.00 37.94 180 ILE A N 1
ATOM 1470 C CA . ILE A 1 180 ? -12.499 -27.264 0.919 1.00 37.94 180 ILE A CA 1
ATOM 1471 C C . ILE A 1 180 ? -13.699 -28.137 0.546 1.00 37.94 180 ILE A C 1
ATOM 1473 O O . ILE A 1 180 ? -14.159 -28.938 1.362 1.00 37.94 180 ILE A O 1
ATOM 1477 N N . SER A 1 181 ? -14.223 -27.950 -0.666 1.00 40.66 181 SER A N 1
ATOM 1478 C CA . SER A 1 181 ? -15.121 -28.917 -1.293 1.00 40.66 181 SER A CA 1
ATOM 1479 C C . SER A 1 181 ? -14.443 -30.289 -1.269 1.00 40.66 181 SER A C 1
ATOM 1481 O O . SER A 1 181 ? -13.289 -30.434 -1.678 1.00 40.66 181 SER A O 1
ATOM 1483 N N . ALA A 1 182 ? -15.149 -31.293 -0.752 1.00 45.19 182 ALA A N 1
ATOM 1484 C CA . ALA A 1 182 ? -14.634 -32.636 -0.495 1.00 45.19 182 AL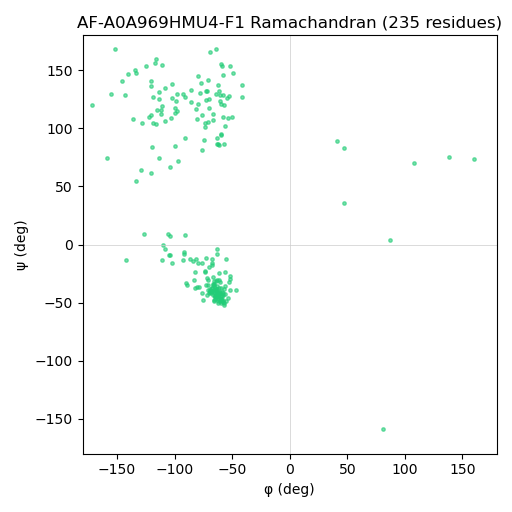A A CA 1
ATOM 1485 C C . ALA A 1 182 ? -14.184 -33.402 -1.760 1.00 45.19 182 ALA A C 1
ATOM 1487 O O . ALA A 1 182 ? -13.640 -34.501 -1.645 1.00 45.19 182 ALA A O 1
ATOM 1488 N N . GLU A 1 183 ? -14.368 -32.839 -2.955 1.00 47.22 183 GLU A N 1
ATOM 1489 C CA . GLU A 1 183 ? -14.262 -33.577 -4.218 1.00 47.22 183 GLU A CA 1
ATOM 1490 C C . GLU A 1 183 ? -12.984 -33.304 -5.026 1.00 47.22 183 GLU A C 1
ATOM 1492 O O . GLU A 1 183 ? -12.663 -34.074 -5.927 1.00 47.22 183 GLU A O 1
ATOM 1497 N N . ALA A 1 184 ? -12.162 -32.316 -4.656 1.00 45.78 184 ALA A N 1
ATOM 1498 C CA . ALA A 1 184 ? -10.854 -32.092 -5.282 1.00 45.78 184 ALA A CA 1
ATOM 1499 C C . ALA A 1 184 ? -9.712 -32.583 -4.373 1.00 45.78 184 ALA A C 1
ATOM 1501 O O . ALA A 1 184 ? -8.930 -31.804 -3.832 1.00 45.78 184 ALA A O 1
ATOM 1502 N N . SER A 1 185 ? -9.620 -33.900 -4.157 1.00 50.19 185 SER A N 1
ATOM 1503 C CA . SER A 1 185 ? -8.471 -34.485 -3.452 1.00 50.19 185 SER A CA 1
ATOM 1504 C C . SER A 1 185 ? -7.243 -34.500 -4.361 1.00 50.19 185 SER A C 1
ATOM 1506 O O . SER A 1 185 ? -6.997 -35.480 -5.067 1.00 50.19 185 SER A O 1
ATOM 1508 N N . ASP A 1 186 ? -6.482 -33.408 -4.300 1.00 64.12 186 ASP A N 1
ATOM 1509 C CA . ASP A 1 186 ? -5.125 -33.268 -4.823 1.00 64.12 186 ASP A CA 1
ATOM 1510 C C . ASP A 1 186 ? -4.296 -34.543 -4.516 1.00 64.12 186 ASP A C 1
ATOM 1512 O O . ASP A 1 186 ? -4.253 -34.986 -3.354 1.00 64.12 186 ASP A O 1
ATOM 1516 N N . PRO A 1 187 ? -3.655 -35.179 -5.519 1.00 69.06 187 PRO A N 1
ATOM 1517 C CA . PRO A 1 187 ? -2.779 -36.334 -5.309 1.00 69.06 187 PRO A CA 1
ATOM 1518 C C . PRO A 1 187 ? -1.700 -36.079 -4.244 1.00 69.06 187 PRO A C 1
ATOM 1520 O O . PRO A 1 187 ? -1.302 -37.011 -3.539 1.00 69.06 187 PRO A O 1
ATOM 1523 N N . TYR A 1 188 ? -1.293 -34.824 -4.042 1.00 59.47 188 TYR A N 1
ATOM 1524 C CA . TYR A 1 188 ? -0.397 -34.416 -2.969 1.00 59.47 188 TYR A CA 1
ATOM 1525 C C . TYR A 1 188 ? -1.012 -34.614 -1.574 1.00 59.47 188 TYR A C 1
ATOM 1527 O O . TYR A 1 188 ? -0.385 -35.248 -0.719 1.00 59.47 188 TYR A O 1
ATOM 1535 N N . ILE A 1 189 ? -2.265 -34.185 -1.359 1.00 64.44 189 ILE A N 1
ATOM 1536 C CA . ILE A 1 189 ? -3.010 -34.393 -0.101 1.00 64.44 189 ILE A CA 1
ATOM 1537 C C . ILE A 1 189 ? -3.221 -35.888 0.159 1.00 64.44 189 ILE A C 1
ATOM 1539 O O . ILE A 1 189 ? -3.099 -36.347 1.299 1.00 64.44 189 ILE A O 1
ATOM 1543 N N . ARG A 1 190 ? -3.480 -36.678 -0.892 1.00 69.75 190 ARG A N 1
ATOM 1544 C CA . ARG A 1 190 ? -3.565 -38.142 -0.778 1.00 69.75 190 ARG A CA 1
ATOM 1545 C C . ARG A 1 190 ? -2.228 -38.743 -0.328 1.00 69.75 190 ARG A C 1
ATOM 1547 O O . ARG A 1 190 ? -2.220 -39.597 0.559 1.00 69.75 190 ARG A O 1
ATOM 1554 N N . SER A 1 191 ? -1.107 -38.251 -0.863 1.00 70.88 191 SER A N 1
ATOM 1555 C CA . SER A 1 191 ? 0.234 -38.684 -0.447 1.00 70.88 191 SER A CA 1
ATOM 1556 C C . SER A 1 191 ? 0.538 -38.313 1.009 1.00 70.88 191 SER A C 1
ATOM 1558 O O . SER A 1 191 ? 1.100 -39.124 1.743 1.00 70.88 191 SER A O 1
ATOM 1560 N N . LEU A 1 192 ? 0.114 -37.128 1.464 1.00 62.62 192 LEU A N 1
ATOM 1561 C CA . LEU A 1 192 ? 0.317 -36.683 2.842 1.00 62.62 192 LEU A CA 1
ATOM 1562 C C . LEU A 1 192 ? -0.508 -37.509 3.829 1.00 62.62 192 LEU A C 1
ATOM 1564 O O . LEU A 1 192 ? 0.019 -37.917 4.857 1.00 62.62 192 LEU A O 1
ATOM 1568 N N . ARG A 1 193 ? -1.767 -37.831 3.503 1.00 69.06 193 ARG A N 1
ATOM 1569 C CA . ARG A 1 193 ? -2.601 -38.726 4.327 1.00 69.06 193 ARG A CA 1
ATOM 1570 C C . ARG A 1 193 ? -2.019 -40.135 4.414 1.00 69.06 193 ARG A C 1
ATOM 1572 O O . ARG A 1 193 ? -1.998 -40.708 5.495 1.00 69.06 193 ARG A O 1
ATOM 1579 N N . SER A 1 194 ? -1.505 -40.659 3.302 1.00 69.81 194 SER A N 1
ATOM 1580 C CA . SER A 1 194 ? -0.781 -41.936 3.256 1.00 69.81 194 SER A CA 1
ATOM 1581 C C . SER A 1 194 ? 0.458 -41.915 4.155 1.00 69.81 194 SER A C 1
ATOM 1583 O O . SER A 1 194 ? 0.649 -42.818 4.962 1.00 69.81 194 SER A O 1
ATOM 1585 N N . LYS A 1 195 ? 1.284 -40.865 4.062 1.00 72.06 195 LYS A N 1
ATOM 1586 C CA . LYS A 1 195 ? 2.476 -40.702 4.909 1.00 72.06 195 LYS A CA 1
ATOM 1587 C C . LYS A 1 195 ? 2.115 -40.552 6.387 1.00 72.06 195 LYS A C 1
ATOM 1589 O O . LYS A 1 195 ? 2.794 -41.120 7.229 1.00 72.06 195 LYS A O 1
ATOM 1594 N N . LEU A 1 196 ? 1.032 -39.840 6.698 1.00 67.38 196 LEU A N 1
ATOM 1595 C CA . LEU A 1 196 ? 0.533 -39.678 8.063 1.00 67.38 196 LEU A CA 1
ATOM 1596 C C . LEU A 1 196 ? -0.013 -40.993 8.641 1.00 67.38 196 LEU A C 1
ATOM 1598 O O . LEU A 1 196 ? 0.184 -41.263 9.817 1.00 67.38 196 LEU A O 1
ATOM 1602 N N . ALA A 1 197 ? -0.676 -41.813 7.822 1.00 63.41 197 ALA A N 1
ATOM 1603 C CA . ALA A 1 197 ? -1.165 -43.132 8.223 1.00 63.41 197 ALA A CA 1
ATOM 1604 C C . ALA A 1 197 ? -0.033 -44.160 8.392 1.00 63.41 197 ALA A C 1
ATOM 1606 O O . ALA A 1 197 ? -0.165 -45.076 9.195 1.00 63.41 197 ALA A O 1
ATOM 1607 N N . ALA A 1 198 ? 1.067 -43.999 7.649 1.00 65.94 198 ALA A N 1
ATOM 1608 C CA . ALA A 1 198 ? 2.265 -44.832 7.751 1.00 65.94 198 ALA A CA 1
ATOM 1609 C C . ALA A 1 198 ? 3.196 -44.430 8.908 1.00 65.94 198 ALA A C 1
ATOM 1611 O O . ALA A 1 198 ? 4.122 -45.168 9.235 1.00 65.94 198 ALA A O 1
ATOM 1612 N N . LEU A 1 199 ? 2.978 -43.264 9.524 1.00 65.00 199 LEU A N 1
ATOM 1613 C CA . LEU A 1 199 ? 3.639 -42.918 10.774 1.00 65.00 199 LEU A CA 1
ATOM 1614 C C . LEU A 1 199 ? 2.986 -43.740 11.887 1.00 65.00 199 LEU A C 1
ATOM 1616 O O . LEU A 1 199 ? 1.871 -43.434 12.318 1.00 65.00 199 LEU A O 1
ATOM 1620 N N . ASP A 1 200 ? 3.699 -44.777 12.335 1.00 54.28 200 ASP A N 1
ATOM 1621 C CA . ASP A 1 200 ? 3.383 -45.578 13.520 1.00 54.28 200 ASP A CA 1
ATOM 1622 C C . ASP A 1 200 ? 3.304 -44.661 14.745 1.00 54.28 200 ASP A C 1
ATOM 1624 O O . ASP A 1 200 ? 4.261 -44.404 15.477 1.00 54.28 200 ASP A O 1
ATOM 1628 N N . THR A 1 201 ? 2.121 -44.096 14.946 1.00 60.84 201 THR A N 1
ATOM 1629 C CA . THR A 1 201 ? 1.791 -43.369 16.158 1.00 60.84 201 THR A CA 1
ATOM 1630 C C . THR A 1 201 ? 1.542 -44.417 17.224 1.00 60.84 201 THR A C 1
ATOM 1632 O O . THR A 1 201 ? 0.572 -45.172 17.151 1.00 60.84 201 THR A O 1
ATOM 1635 N N . HIS A 1 202 ? 2.452 -44.466 18.201 1.00 60.69 202 HIS A N 1
ATOM 1636 C CA . HIS A 1 202 ? 2.355 -45.320 19.379 1.00 60.69 202 HIS A CA 1
ATOM 1637 C C . HIS A 1 202 ? 0.900 -45.322 19.901 1.00 60.69 202 HIS A C 1
ATOM 1639 O O . HIS A 1 202 ? 0.278 -44.251 19.944 1.00 60.69 202 HIS A O 1
ATOM 1645 N N . PRO A 1 203 ? 0.321 -46.474 20.293 1.00 63.44 203 PRO A N 1
ATOM 1646 C CA . PRO A 1 203 ? -1.102 -46.586 20.645 1.00 63.44 203 PRO A CA 1
ATOM 1647 C C . PRO A 1 203 ? -1.575 -45.548 21.677 1.00 63.44 203 PRO A C 1
ATOM 1649 O O . PRO A 1 203 ? -2.718 -45.087 21.649 1.00 63.44 203 PRO A O 1
ATOM 1652 N N . GLU A 1 204 ? -0.670 -45.124 22.559 1.00 63.69 204 GLU A N 1
ATOM 1653 C CA . GLU A 1 204 ? -0.905 -44.077 23.555 1.00 63.69 204 GLU A CA 1
ATOM 1654 C C . GLU A 1 204 ? -1.111 -42.683 22.943 1.00 63.69 204 GLU A C 1
ATOM 1656 O O . GLU A 1 204 ? -1.970 -41.926 23.397 1.00 63.69 204 GLU A O 1
ATOM 1661 N N . THR A 1 205 ? -0.386 -42.346 21.874 1.00 60.66 205 THR A N 1
ATOM 1662 C CA . THR A 1 205 ? -0.530 -41.074 21.156 1.00 60.66 205 THR A CA 1
ATOM 1663 C C . THR A 1 205 ? -1.873 -41.017 20.430 1.00 60.66 205 THR A C 1
ATOM 1665 O O . THR A 1 205 ? -2.565 -40.000 20.490 1.00 60.66 205 THR A O 1
ATOM 1668 N N . GLN A 1 206 ? -2.303 -42.133 19.827 1.00 59.12 206 GLN A N 1
ATOM 1669 C CA . GLN A 1 206 ? -3.625 -42.225 19.200 1.00 59.12 206 GLN A CA 1
ATOM 1670 C C . GLN A 1 206 ? -4.761 -42.105 20.216 1.00 59.12 206 GLN A C 1
ATOM 1672 O O . GLN A 1 206 ? -5.772 -41.460 19.933 1.00 59.12 206 GLN A O 1
ATOM 1677 N N . ARG A 1 207 ? -4.608 -42.707 21.401 1.00 63.25 207 ARG A N 1
ATOM 1678 C CA . ARG A 1 207 ? -5.597 -42.599 22.478 1.00 63.25 207 ARG A CA 1
ATOM 1679 C C . ARG A 1 207 ? -5.755 -41.152 22.942 1.00 63.25 207 ARG A C 1
ATOM 1681 O O . ARG A 1 207 ? -6.879 -40.660 23.000 1.00 63.25 207 ARG A O 1
ATOM 1688 N N . ARG A 1 208 ? -4.640 -40.450 23.165 1.00 62.91 208 ARG A N 1
ATOM 1689 C CA . ARG A 1 208 ? -4.635 -39.039 23.576 1.00 62.91 208 ARG A CA 1
ATOM 1690 C C . ARG A 1 208 ? -5.315 -38.131 22.544 1.00 62.91 208 ARG A C 1
ATOM 1692 O O . ARG A 1 208 ? -6.131 -37.292 22.906 1.00 62.91 208 ARG A O 1
ATOM 1699 N N . TRP A 1 209 ? -5.073 -38.367 21.252 1.00 57.28 209 TRP A N 1
ATOM 1700 C CA . TRP A 1 209 ? -5.711 -37.612 20.165 1.00 57.28 209 TRP A CA 1
ATOM 1701 C C . TRP A 1 209 ? -7.223 -37.859 20.058 1.00 57.28 209 TRP A C 1
ATOM 1703 O O . TRP A 1 209 ? -7.973 -36.949 19.700 1.00 57.28 209 TRP A O 1
ATOM 1713 N N . ARG A 1 210 ? -7.695 -39.078 20.358 1.00 62.12 210 ARG A N 1
ATOM 1714 C CA . ARG A 1 210 ? -9.136 -39.390 20.394 1.00 62.12 210 ARG A CA 1
ATOM 1715 C C . ARG A 1 210 ? -9.825 -38.728 21.588 1.00 62.12 210 ARG A C 1
ATOM 1717 O O . ARG A 1 210 ? -10.926 -38.210 21.426 1.00 62.12 210 ARG A O 1
ATOM 1724 N N . GLU A 1 211 ? -9.170 -38.704 22.747 1.00 63.06 211 GLU A N 1
ATOM 1725 C CA . GLU A 1 211 ? -9.672 -38.034 23.953 1.00 63.06 211 GLU A CA 1
ATOM 1726 C C . GLU A 1 211 ? -9.738 -36.503 23.764 1.00 63.06 211 GLU A C 1
ATOM 1728 O O . GLU A 1 211 ? -10.744 -35.884 24.107 1.00 63.06 211 GLU A O 1
ATOM 1733 N N . GLU A 1 212 ? -8.735 -35.891 23.123 1.00 55.78 212 GLU A N 1
ATOM 1734 C CA . GLU A 1 212 ? -8.733 -34.450 22.817 1.00 55.78 212 GLU A CA 1
ATOM 1735 C C . GLU A 1 212 ? -9.775 -34.063 21.753 1.00 55.78 212 GLU A C 1
ATOM 1737 O O . GLU A 1 212 ? -10.477 -33.060 21.912 1.00 55.78 212 GLU A O 1
ATOM 1742 N N . LYS A 1 213 ? -9.961 -34.878 20.702 1.00 55.94 213 LYS A N 1
ATOM 1743 C CA . LYS A 1 213 ? -11.016 -34.640 19.698 1.00 55.94 213 LYS A CA 1
ATOM 1744 C C . LYS A 1 213 ? -12.427 -34.796 20.261 1.00 55.94 213 LYS A C 1
ATOM 1746 O O . LYS A 1 213 ? -13.311 -34.051 19.847 1.00 55.94 213 LYS A O 1
ATOM 1751 N N . ALA A 1 214 ? -12.649 -35.714 21.201 1.00 50.62 214 ALA A N 1
ATOM 1752 C CA . ALA A 1 214 ? -13.953 -35.875 21.846 1.00 50.62 214 ALA A CA 1
ATOM 1753 C C . ALA A 1 214 ? -14.347 -34.645 22.689 1.00 50.62 214 ALA A C 1
ATOM 1755 O O . ALA A 1 214 ? -15.524 -34.299 22.748 1.00 50.62 214 ALA A O 1
ATOM 1756 N N . CYS A 1 215 ? -13.376 -33.932 23.275 1.00 50.22 215 CYS A N 1
ATOM 1757 C CA . CYS A 1 215 ? -13.625 -32.665 23.974 1.00 50.22 215 CYS A CA 1
ATOM 1758 C C . CYS A 1 215 ? -13.984 -31.507 23.029 1.00 50.22 215 CYS A C 1
ATOM 1760 O O . CYS A 1 215 ? -14.748 -30.625 23.413 1.00 50.22 215 CYS A O 1
ATOM 1762 N N . ALA A 1 216 ? -13.467 -31.500 21.798 1.00 48.16 216 ALA A N 1
ATOM 1763 C CA . ALA A 1 216 ? -13.678 -30.401 20.854 1.00 48.16 216 ALA A CA 1
ATOM 1764 C C . ALA A 1 216 ? -15.075 -30.392 20.198 1.00 48.16 216 ALA A C 1
ATOM 1766 O O . ALA A 1 216 ? -15.478 -29.374 19.643 1.00 48.16 216 ALA A O 1
ATOM 1767 N N . VAL A 1 217 ? -15.823 -31.502 20.262 1.00 48.00 217 VAL A N 1
ATOM 1768 C CA . VAL A 1 217 ? -17.158 -31.638 19.638 1.00 48.00 217 VAL A CA 1
ATOM 1769 C C . VAL A 1 217 ? -18.301 -31.265 20.604 1.00 48.00 217 VAL A C 1
ATOM 1771 O O . VAL A 1 217 ? -19.448 -31.140 20.186 1.00 48.00 217 VAL A O 1
ATOM 1774 N N . CYS A 1 218 ? -18.003 -30.993 21.880 1.00 40.53 218 CYS A N 1
ATOM 1775 C CA . CYS A 1 218 ? -18.998 -30.628 22.893 1.00 40.53 218 CYS A CA 1
ATOM 1776 C C . CYS A 1 218 ? -18.835 -29.178 23.388 1.00 40.53 218 CYS A C 1
ATOM 1778 O O . CYS A 1 218 ? -18.416 -28.947 24.520 1.00 40.53 218 CYS A O 1
ATOM 1780 N N . TRP A 1 219 ? -19.218 -28.192 22.571 1.00 32.16 219 TRP A N 1
ATOM 1781 C CA . TRP A 1 219 ? -19.735 -26.900 23.062 1.00 32.16 219 TRP A CA 1
ATOM 1782 C C . TRP A 1 219 ? -20.629 -26.268 21.966 1.00 32.16 219 TRP A C 1
ATOM 1784 O O . TRP A 1 219 ? -20.177 -26.224 20.822 1.00 32.16 219 TRP A O 1
ATOM 1794 N N . PRO A 1 220 ? -21.875 -25.810 22.254 1.00 45.12 220 PRO A N 1
ATOM 1795 C CA . PRO A 1 220 ? -22.368 -25.343 23.546 1.00 45.12 220 PRO A CA 1
ATOM 1796 C C . PRO A 1 220 ? -23.540 -26.123 24.147 1.00 45.12 220 PRO A C 1
ATOM 1798 O O . PRO A 1 220 ? -24.684 -25.893 23.781 1.00 45.12 220 PRO A O 1
ATOM 1801 N N . ALA A 1 221 ? -23.261 -26.957 25.157 1.00 41.81 221 ALA A N 1
ATOM 1802 C CA . ALA A 1 221 ? -24.176 -27.236 26.271 1.00 41.81 221 ALA A CA 1
ATOM 1803 C C . ALA A 1 221 ? -23.467 -28.067 27.363 1.00 41.81 221 ALA A C 1
ATOM 1805 O O . ALA A 1 221 ? -23.027 -29.180 27.108 1.00 41.81 221 ALA A O 1
ATOM 1806 N N . ASN A 1 222 ? -23.392 -27.529 28.585 1.00 50.38 222 ASN A N 1
ATOM 1807 C CA . ASN A 1 222 ? -23.195 -28.248 29.854 1.00 50.38 222 ASN A CA 1
ATOM 1808 C C . ASN A 1 222 ? -22.089 -29.322 29.944 1.00 50.38 222 ASN A C 1
ATOM 1810 O O . ASN A 1 222 ? -22.361 -30.518 29.991 1.00 50.38 222 ASN A O 1
ATOM 1814 N N . CYS A 1 223 ? -20.852 -28.886 30.197 1.00 41.28 223 CYS A N 1
ATOM 1815 C CA . CYS A 1 223 ? -19.836 -29.723 30.844 1.00 41.28 223 CYS A CA 1
ATOM 1816 C C . CYS A 1 223 ? -19.776 -29.429 32.352 1.00 41.28 223 CYS A C 1
ATOM 1818 O O . CYS A 1 223 ? -18.829 -28.829 32.859 1.00 41.28 223 CYS A O 1
ATOM 1820 N N . SER A 1 224 ? -20.791 -29.863 33.101 1.00 41.97 224 SER A N 1
ATOM 1821 C CA . SER A 1 224 ? -20.684 -30.017 34.554 1.00 41.97 224 SER A CA 1
ATOM 1822 C C . SER A 1 224 ? -19.780 -31.214 34.863 1.00 41.97 224 SER A C 1
ATOM 1824 O O . SER A 1 224 ? -20.184 -32.366 34.706 1.00 41.97 224 SER A O 1
ATOM 1826 N N . ARG A 1 225 ? -18.543 -30.957 35.304 1.00 45.25 225 ARG A N 1
ATOM 1827 C CA . ARG A 1 225 ? -17.690 -31.994 35.908 1.00 45.25 225 ARG A CA 1
ATOM 1828 C C . ARG A 1 225 ? -18.389 -32.550 37.159 1.00 45.25 225 ARG A C 1
ATOM 1830 O O . ARG A 1 225 ? -18.717 -31.755 38.040 1.00 45.25 225 ARG A O 1
ATOM 1837 N N . PRO A 1 226 ? -18.548 -33.875 37.331 1.00 38.06 226 PRO A N 1
ATOM 1838 C CA . PRO A 1 226 ? -18.860 -34.411 38.643 1.00 38.06 226 PRO A CA 1
ATOM 1839 C C . PRO A 1 226 ? -17.618 -34.259 39.527 1.00 38.06 226 PRO A C 1
ATOM 1841 O O . PRO A 1 226 ? -16.552 -34.814 39.245 1.00 38.06 226 PRO A O 1
ATOM 1844 N N . ALA A 1 227 ? -17.754 -33.479 40.598 1.00 38.22 227 ALA A N 1
ATOM 1845 C CA . ALA A 1 227 ? -16.769 -33.388 41.662 1.00 38.22 227 ALA A CA 1
ATOM 1846 C C . ALA A 1 227 ? -16.539 -34.787 42.256 1.00 38.22 227 ALA A C 1
ATOM 1848 O O . ALA A 1 227 ? -17.404 -35.343 42.937 1.00 38.22 227 ALA A O 1
ATOM 1849 N N . LYS A 1 228 ? -15.363 -35.373 42.008 1.00 40.69 228 LYS A N 1
ATOM 1850 C CA . LYS A 1 228 ? -14.909 -36.528 42.781 1.00 40.69 228 LYS A CA 1
ATOM 1851 C C . LYS A 1 228 ? -14.663 -36.056 44.213 1.00 40.69 228 LYS A C 1
ATOM 1853 O O . LYS A 1 228 ? -13.745 -35.285 44.471 1.00 40.69 228 LYS A O 1
ATOM 18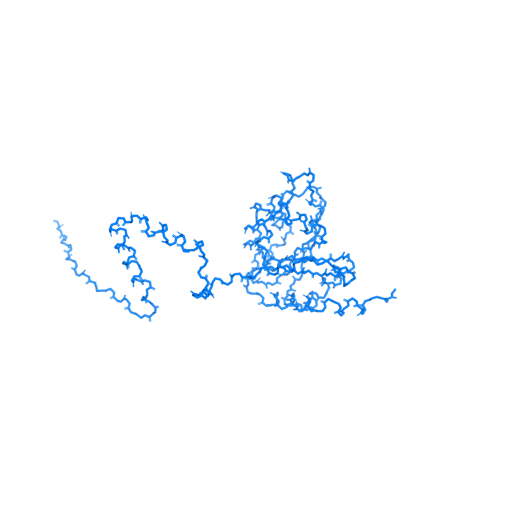58 N N . ARG A 1 229 ? -15.504 -36.536 45.131 1.00 45.31 229 ARG A N 1
ATOM 1859 C CA . ARG A 1 229 ? -15.295 -36.476 46.580 1.00 45.31 229 ARG A CA 1
ATOM 1860 C C . ARG A 1 229 ? -13.928 -37.088 46.914 1.00 45.31 229 ARG A C 1
ATOM 1862 O O . ARG A 1 229 ? -13.756 -38.300 46.816 1.00 45.31 229 ARG A O 1
ATOM 1869 N N . GLY A 1 230 ? -12.974 -36.245 47.300 1.00 34.66 230 GLY A N 1
ATOM 1870 C CA . GLY A 1 230 ? -11.731 -36.613 47.980 1.00 34.66 230 GLY A CA 1
ATOM 1871 C C . GLY A 1 230 ? -11.807 -36.144 49.434 1.00 34.66 230 GLY A C 1
ATOM 1872 O O . GLY A 1 230 ? -12.297 -35.052 49.698 1.00 34.66 230 GLY A O 1
ATOM 1873 N N . LYS A 1 231 ? -11.416 -37.020 50.360 1.00 37.31 231 LYS A N 1
ATOM 1874 C CA . LYS A 1 231 ? -11.626 -36.963 51.818 1.00 37.31 231 LYS A CA 1
ATOM 1875 C C . LYS A 1 231 ? -11.023 -35.715 52.506 1.00 37.31 231 LYS A C 1
ATOM 1877 O O . LYS A 1 231 ? -10.056 -35.159 51.993 1.00 37.31 231 LYS A O 1
ATOM 1882 N N . PRO A 1 232 ? -11.554 -35.306 53.678 1.00 39.59 232 PRO A N 1
ATOM 1883 C CA . PRO A 1 232 ? -11.057 -34.154 54.428 1.00 39.59 232 PRO A CA 1
ATOM 1884 C C . PRO A 1 232 ? -9.686 -34.429 55.062 1.00 39.59 232 PRO A C 1
ATOM 1886 O O . PRO A 1 232 ? -9.436 -35.521 55.573 1.00 39.59 232 PRO A O 1
ATOM 1889 N N . PHE A 1 233 ? -8.823 -33.413 55.053 1.00 35.47 233 PHE A N 1
ATOM 1890 C CA . PHE A 1 233 ? -7.585 -33.379 55.827 1.00 35.47 233 PHE A CA 1
ATOM 1891 C C . PHE A 1 233 ? -7.905 -33.235 57.319 1.00 35.47 233 PHE A C 1
ATOM 1893 O O . PHE A 1 233 ? -8.601 -32.307 57.732 1.00 35.47 233 PHE A O 1
ATOM 1900 N N . THR A 1 234 ? -7.382 -34.153 58.128 1.00 37.72 234 THR A N 1
ATOM 1901 C CA . THR A 1 234 ? -7.357 -34.053 59.588 1.00 37.72 234 THR A CA 1
ATOM 1902 C C . THR A 1 234 ? -6.204 -33.139 59.996 1.00 37.72 234 THR A C 1
ATOM 1904 O O . THR A 1 234 ? -5.051 -33.421 59.680 1.00 37.72 234 THR A O 1
ATOM 1907 N N . ILE A 1 235 ? -6.514 -32.051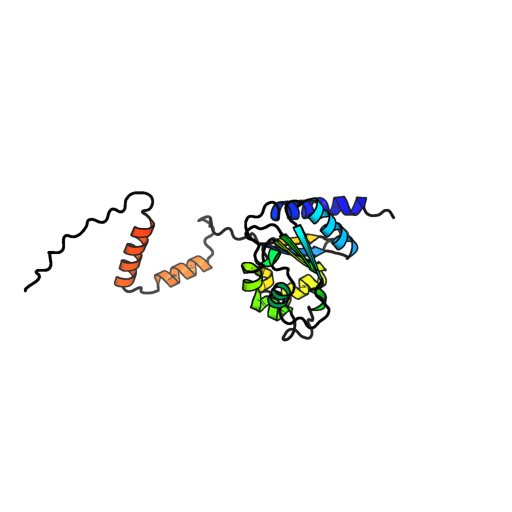 60.701 1.00 39.50 235 ILE A N 1
ATOM 1908 C CA . ILE A 1 235 ? -5.531 -31.242 61.428 1.00 39.50 235 ILE A CA 1
ATOM 1909 C C . ILE A 1 235 ? -5.283 -31.950 62.761 1.00 39.50 235 ILE A C 1
ATOM 1911 O O . ILE A 1 235 ? -6.208 -32.091 63.561 1.00 39.50 235 ILE A O 1
ATOM 1915 N N . ILE A 1 236 ? -4.055 -32.413 62.987 1.00 45.59 236 ILE A N 1
ATOM 1916 C CA . ILE A 1 236 ? -3.593 -32.852 64.307 1.00 45.59 236 ILE A CA 1
ATOM 1917 C C . ILE A 1 236 ? -2.971 -31.625 64.983 1.00 45.59 236 ILE A C 1
ATOM 1919 O O . ILE A 1 236 ? -2.158 -30.933 64.371 1.00 45.59 236 ILE A O 1
ATOM 1923 N N . ARG A 1 237 ? -3.449 -31.337 66.198 1.00 47.41 237 ARG A N 1
ATOM 1924 C CA . ARG A 1 237 ? -2.906 -30.331 67.120 1.00 47.41 237 ARG A CA 1
ATOM 1925 C C . ARG A 1 237 ? -1.601 -30.805 67.739 1.00 47.41 237 ARG A C 1
ATOM 1927 O O . ARG A 1 237 ? -1.520 -32.022 68.018 1.00 47.41 237 ARG A O 1
#

pLDDT: mean 75.59, std 21.97, range [29.42, 97.88]

Secondary structure (DSSP, 8-state):
---HHHHHHHTHHHHHHHHHHHTT-SS-EEEEEEESSHHHHHHHHHHHHHH-TTSEEEEEEPPSSP---HHHHHHHHS-HHHHT-SS--EEEEEE-GGGG--TT-GGGSHHHHHHHHHHHHHHHS-SEEEEEEEHHHHHHHHHH-HHHHHH-SEEEE---TT--------------SS---TT---HHHHHHHHHHHHS---HHHHHHHHHHHHHHT--SS---------PPPPPP-

Mean predicted aligned error: 16.06 Å

Radius of gyration: 25.91 Å; Cα contacts (8 Å, |Δi|>4): 243; chains: 1; bounding box: 46×68×92 Å

Solvent-accessible surface area (backbone atoms only — not comparable to full-atom values): 14504 Å² total; per-residue (Å²): 141,93,63,68,76,64,61,54,64,78,46,41,65,63,49,51,52,51,49,62,75,58,55,91,46,90,60,56,42,42,31,38,40,32,29,75,47,72,68,58,46,55,52,49,55,52,50,51,54,69,75,41,70,80,36,52,74,42,83,43,73,52,72,77,75,90,62,74,43,65,58,60,50,48,66,75,69,50,56,67,70,54,74,66,45,91,60,56,42,36,34,36,38,40,33,50,59,56,77,41,64,43,90,91,43,49,98,78,19,35,36,44,40,41,32,72,42,32,64,54,50,61,71,68,45,60,16,36,36,36,39,48,32,43,59,69,48,46,55,48,44,46,70,59,12,49,66,29,53,71,64,43,75,42,78,47,76,52,70,62,87,89,64,82,71,92,68,77,92,69,78,70,72,78,79,67,92,78,76,82,66,90,81,73,75,48,71,65,61,54,50,50,52,51,54,58,70,67,49,86,63,55,71,67,59,53,50,52,52,52,57,55,53,60,57,71,75,66,74,94,70,86,87,77,77,81,81,78,88,71,83,85,85,81,85,82,131

Foldseek 3Di:
DDDPPVLCVQCVVLLVVVLVVQEPDFAEAEEEEADADDVNVVVSVVSSCVSRVQADEDEAEDDADDDQEPLVVCVVPPDPCQQPPPGQRHEYEYDDLLNQLDPVPLVRGNLLNCLVCLVVCRHRGGHYYYYYDYPVSVVSSCVSRVNSVVSHPYYRHRDDPVDPPPDDPPPPPPPPPDDDDPPPCD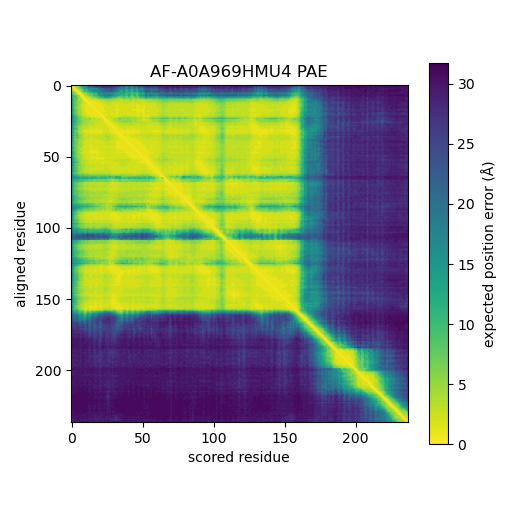VVNVVVVVVVVPPPDPVVNVVVVVVVVVVVVDPDDDPDDDDDDDDDDDDDD

Nearest PDB structures (foldseek):
  8juw-assembly1_A  TM=3.992E-01  e=1.938E-03  Homo sapiens
  3j94-assembly1_D  TM=5.958E-01  e=1.548E-02  Cricetulus griseus
  2dhr-assembly1_D  TM=4.984E-01  e=1.453E-02  Thermus thermophilus
  3eih-assembly3_C  TM=4.987E-01  e=5.451E-02  Saccharomyces cerevisiae
  5eqt-assembly1_A  TM=4.912E-01  e=4.353E-01  Pyrococcus horikoshii